Protein AF-A0A6B1EMM8-F1 (afdb_monomer_lite)

Foldseek 3Di:
DPPVDDDDDDDDPVRVVLVQLLFVVLLVLLQVLLVVQVCCCVPPVDGDDLVNSLVVLVVCCVPDVSSVSHDSQQSSVSSVVSRVQVVQLVVCVVVVPPPSDHDDRDPTDDDGDGDPVPPVVVVVPPDDPPDDDDDFDLPQLLQAALQQREGALDDDDPVDQWDADPPPGDTDGSVVSSVSVVVVRRVCVVVVHDPDCCLRPDNDCVSCVVSVNNPPDRPRVPPPPVPDPDD

Structure (mmCIF, N/CA/C/O backbone):
data_AF-A0A6B1EMM8-F1
#
_entry.id   AF-A0A6B1EMM8-F1
#
loop_
_atom_site.group_PDB
_atom_site.id
_atom_site.type_symbol
_atom_site.label_atom_id
_atom_site.label_alt_id
_atom_site.label_comp_id
_atom_site.label_asym_id
_atom_site.label_entity_id
_atom_site.label_seq_id
_atom_site.pdbx_PDB_ins_code
_atom_site.Cartn_x
_atom_site.Cartn_y
_atom_site.Cartn_z
_atom_site.occupancy
_atom_site.B_iso_or_equiv
_atom_site.auth_seq_id
_atom_site.auth_comp_id
_atom_site.auth_asym_id
_atom_site.auth_atom_id
_atom_site.pdbx_PDB_model_num
ATOM 1 N N . MET A 1 1 ? -11.366 11.688 -3.649 1.00 41.09 1 MET A N 1
ATOM 2 C CA . MET A 1 1 ? -10.071 11.093 -4.043 1.00 41.09 1 MET A CA 1
ATOM 3 C C . MET A 1 1 ? -10.318 10.378 -5.356 1.00 41.09 1 MET A C 1
ATOM 5 O O . MET A 1 1 ? -10.967 9.342 -5.342 1.00 41.09 1 MET A O 1
ATOM 9 N N . ARG A 1 2 ? -9.951 10.995 -6.486 1.00 38.59 2 ARG A N 1
ATOM 10 C CA . ARG A 1 2 ? -10.067 10.338 -7.794 1.00 38.59 2 ARG A CA 1
ATOM 11 C C . ARG A 1 2 ? -9.140 9.122 -7.749 1.00 38.59 2 ARG A C 1
ATOM 13 O O . ARG A 1 2 ? -7.946 9.287 -7.523 1.00 38.59 2 ARG A O 1
ATOM 20 N N . LEU A 1 3 ? -9.703 7.919 -7.843 1.00 44.78 3 LEU A N 1
ATOM 21 C CA . LEU A 1 3 ? -8.929 6.713 -8.118 1.00 44.78 3 LEU A CA 1
ATOM 22 C C . LEU A 1 3 ? -8.359 6.927 -9.514 1.00 44.78 3 LEU A C 1
ATOM 24 O O . LEU A 1 3 ? -9.100 6.826 -10.483 1.00 44.78 3 LEU A O 1
ATOM 28 N N . THR A 1 4 ? -7.098 7.345 -9.619 1.00 56.84 4 THR A N 1
ATOM 29 C CA . THR A 1 4 ? -6.543 7.673 -10.933 1.00 56.84 4 THR A CA 1
ATOM 30 C C . THR A 1 4 ? -6.513 6.423 -11.814 1.00 56.84 4 THR A C 1
ATOM 32 O O . THR A 1 4 ? -6.749 6.560 -13.005 1.00 56.84 4 THR A O 1
ATOM 35 N N . PHE A 1 5 ? -6.345 5.218 -11.235 1.00 60.41 5 PHE A N 1
ATOM 36 C CA . PHE A 1 5 ? -6.280 3.938 -11.955 1.00 60.41 5 PHE A CA 1
ATOM 37 C C . PHE A 1 5 ? -6.794 2.750 -11.108 1.00 60.41 5 PHE A C 1
ATOM 39 O O . PHE A 1 5 ? -6.613 2.744 -9.889 1.00 60.41 5 PHE A O 1
ATOM 46 N N . GLN A 1 6 ? -7.414 1.748 -11.746 1.00 67.38 6 GLN A N 1
ATOM 47 C CA . GLN A 1 6 ? -7.787 0.452 -11.156 1.00 67.38 6 GLN A CA 1
ATOM 48 C C . GLN A 1 6 ? -7.105 -0.665 -11.954 1.00 67.38 6 GLN A C 1
ATOM 50 O O . GLN A 1 6 ? -7.208 -0.673 -13.178 1.00 67.38 6 GLN A O 1
ATOM 55 N N . TYR A 1 7 ? -6.439 -1.599 -11.273 1.00 68.50 7 TYR A N 1
ATOM 56 C CA . TYR A 1 7 ? -5.775 -2.742 -11.905 1.00 68.50 7 TYR A CA 1
ATOM 57 C C . TYR A 1 7 ? -6.287 -4.047 -11.288 1.00 68.50 7 TYR A C 1
ATOM 59 O O . TYR A 1 7 ? -6.316 -4.147 -10.056 1.00 68.50 7 TYR A O 1
ATOM 67 N N . PRO A 1 8 ? -6.697 -5.039 -12.100 1.00 76.12 8 PRO A N 1
ATOM 68 C CA . PRO A 1 8 ? -6.943 -6.380 -11.597 1.00 76.12 8 PRO A CA 1
ATOM 69 C C . PRO A 1 8 ? -5.613 -6.996 -11.157 1.00 76.12 8 PRO A C 1
ATOM 71 O O . PRO A 1 8 ? -4.607 -6.877 -11.852 1.00 76.12 8 PRO A O 1
ATOM 74 N N . VAL A 1 9 ? -5.615 -7.652 -10.002 1.00 75.94 9 VAL A N 1
ATOM 75 C CA . VAL A 1 9 ? -4.468 -8.420 -9.513 1.00 75.94 9 VAL A CA 1
ATOM 76 C C . VAL A 1 9 ? -4.771 -9.894 -9.745 1.00 75.94 9 VAL A C 1
ATOM 78 O O . VAL A 1 9 ? -5.891 -10.333 -9.485 1.00 75.94 9 VAL A O 1
ATOM 81 N N . TYR A 1 10 ? -3.778 -10.642 -10.217 1.00 83.44 10 TYR A N 1
ATOM 82 C CA . TYR A 1 10 ? -3.856 -12.085 -10.444 1.00 83.44 10 TYR A CA 1
ATOM 83 C C . TYR A 1 10 ? -2.928 -12.804 -9.461 1.00 83.44 10 TYR A C 1
ATOM 85 O O . TYR A 1 10 ? -1.815 -13.175 -9.835 1.00 83.44 10 TYR A O 1
ATOM 93 N N . PRO A 1 11 ? -3.318 -12.920 -8.178 1.00 87.50 11 PRO A N 1
ATOM 94 C CA . PRO A 1 11 ? -2.464 -13.546 -7.185 1.00 87.50 11 PRO A CA 1
ATOM 95 C C . PRO A 1 11 ? -2.341 -15.052 -7.445 1.00 87.50 11 PRO A C 1
ATOM 97 O O . PRO A 1 11 ? -3.293 -15.709 -7.866 1.00 87.50 11 PRO A O 1
ATOM 100 N N . THR A 1 12 ? -1.178 -15.621 -7.138 1.00 92.81 12 THR A N 1
ATOM 101 C CA . THR A 1 12 ? -1.053 -17.077 -6.981 1.00 92.81 12 THR A CA 1
ATOM 102 C C . THR A 1 12 ? -1.860 -17.539 -5.764 1.00 92.81 12 THR A C 1
ATOM 104 O O . THR A 1 12 ? -2.130 -16.744 -4.864 1.00 92.81 12 THR A O 1
ATOM 107 N N . LYS A 1 13 ? -2.193 -18.834 -5.669 1.00 93.44 13 LYS A N 1
ATOM 108 C CA . LYS A 1 13 ? -2.930 -19.381 -4.508 1.00 93.44 13 LYS A CA 1
ATOM 109 C C . LYS A 1 13 ? -2.273 -19.014 -3.167 1.00 93.44 13 LYS A C 1
ATOM 111 O O . LYS A 1 13 ? -2.948 -18.611 -2.230 1.00 93.44 13 LYS A O 1
ATOM 116 N N . THR A 1 14 ? -0.944 -19.076 -3.089 1.00 93.50 14 THR A N 1
ATOM 117 C CA . THR A 1 14 ? -0.185 -18.699 -1.884 1.00 93.50 14 THR A CA 1
ATOM 118 C C . THR A 1 14 ? -0.289 -17.205 -1.569 1.00 93.50 14 THR A C 1
ATOM 120 O O . THR A 1 14 ? -0.408 -16.820 -0.403 1.00 93.50 14 THR A O 1
ATOM 123 N N . GLN A 1 15 ? -0.261 -16.351 -2.597 1.00 92.69 15 GLN A N 1
ATOM 124 C CA . GLN A 1 15 ? -0.439 -14.908 -2.435 1.00 92.69 15 GLN A CA 1
ATOM 125 C C . GLN A 1 15 ? -1.863 -14.582 -1.982 1.00 92.69 15 GLN A C 1
ATOM 127 O O . GLN A 1 15 ? -2.038 -13.744 -1.105 1.00 92.69 15 GLN A O 1
ATOM 132 N N . GLU A 1 16 ? -2.866 -15.263 -2.533 1.00 93.88 16 GLU A N 1
ATOM 133 C CA . GLU A 1 16 ? -4.264 -15.107 -2.139 1.00 93.88 16 GLU A CA 1
ATOM 134 C C . GLU A 1 16 ? -4.469 -15.464 -0.664 1.00 93.88 16 GLU A C 1
ATOM 136 O O . GLU A 1 16 ? -4.958 -14.626 0.093 1.00 93.88 16 GLU A O 1
ATOM 141 N N . THR A 1 17 ? -4.006 -16.637 -0.221 1.00 94.94 17 THR A N 1
ATOM 142 C CA . THR A 1 17 ? -4.085 -17.043 1.191 1.00 94.94 17 THR A CA 1
ATOM 143 C C . THR A 1 17 ? -3.403 -16.031 2.111 1.00 94.94 17 THR A C 1
ATOM 145 O O . THR A 1 17 ? -3.968 -15.636 3.129 1.00 94.94 17 THR A O 1
ATOM 148 N N . THR A 1 18 ? -2.217 -15.547 1.728 1.00 94.50 18 THR A N 1
ATOM 149 C CA . THR A 1 18 ? -1.496 -14.508 2.482 1.00 94.50 18 THR A CA 1
ATOM 150 C C . THR A 1 18 ? -2.304 -13.210 2.578 1.00 94.50 18 THR A C 1
ATOM 152 O O . THR A 1 18 ? -2.430 -12.631 3.656 1.00 94.50 18 THR A O 1
ATOM 155 N N . LEU A 1 19 ? -2.880 -12.749 1.463 1.00 93.19 19 LEU A N 1
ATOM 156 C CA . LEU A 1 19 ? -3.680 -11.523 1.414 1.00 93.19 19 LEU A CA 1
ATOM 157 C C . LEU A 1 19 ? -4.953 -11.634 2.259 1.00 93.19 19 LEU A C 1
ATOM 159 O O . LEU A 1 19 ? -5.311 -10.673 2.940 1.00 93.19 19 LEU A O 1
ATOM 163 N N . LEU A 1 20 ? -5.621 -12.789 2.226 1.00 94.00 20 LEU A N 1
ATOM 164 C CA . LEU A 1 20 ? -6.800 -13.062 3.045 1.00 94.00 20 LEU A CA 1
ATOM 165 C C . LEU A 1 20 ? -6.450 -13.071 4.537 1.00 94.00 20 LEU A C 1
ATOM 167 O O . LEU A 1 20 ? -7.088 -12.347 5.297 1.00 94.00 20 LEU A O 1
ATOM 171 N N . GLY A 1 21 ? -5.364 -13.745 4.930 1.00 95.12 21 GLY A N 1
ATOM 172 C CA . GLY A 1 21 ? -4.878 -13.711 6.314 1.00 95.12 21 GLY A CA 1
ATOM 173 C C . GLY A 1 21 ? -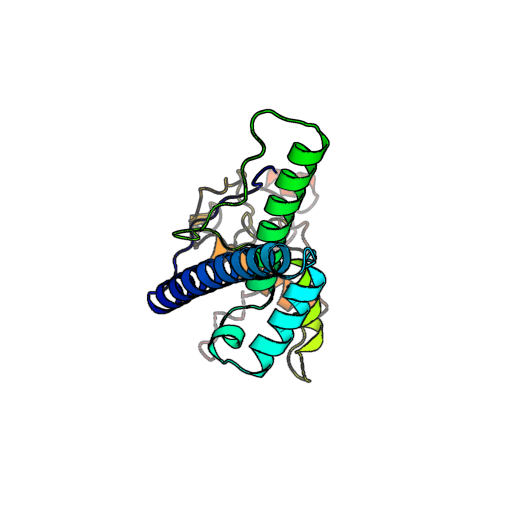4.526 -12.295 6.786 1.00 95.12 21 GLY A C 1
ATOM 174 O O . GLY A 1 21 ? -4.833 -11.906 7.912 1.00 95.12 21 GLY A O 1
ATOM 175 N N . TRP A 1 22 ? -3.965 -11.458 5.907 1.00 96.44 22 TRP A N 1
ATOM 176 C CA . TRP A 1 22 ? -3.760 -10.043 6.223 1.00 96.44 22 TRP A CA 1
ATOM 177 C C . TRP A 1 22 ? -5.076 -9.280 6.407 1.00 96.44 22 TRP A C 1
ATOM 179 O O . TRP A 1 22 ? -5.138 -8.389 7.251 1.00 96.44 22 TRP A O 1
ATOM 189 N N . PHE A 1 23 ? -6.135 -9.576 5.648 1.00 96.12 23 PHE A N 1
ATOM 190 C CA . PHE A 1 23 ? -7.431 -8.926 5.862 1.00 96.12 23 PHE A CA 1
ATOM 191 C C . PHE A 1 23 ? -8.039 -9.265 7.219 1.00 96.12 23 PHE A C 1
ATOM 193 O O . PHE A 1 23 ? -8.587 -8.359 7.857 1.00 96.12 23 PHE A O 1
ATOM 200 N N . ASP A 1 24 ? -7.902 -10.511 7.662 1.00 96.50 24 ASP A N 1
ATOM 201 C CA . ASP A 1 24 ? -8.388 -10.961 8.964 1.00 96.50 24 ASP A CA 1
ATOM 202 C C . ASP A 1 24 ? -7.624 -10.263 10.096 1.00 96.50 24 ASP A C 1
ATOM 204 O O . ASP A 1 24 ? -8.244 -9.563 10.902 1.00 96.50 24 ASP A O 1
ATOM 208 N N . HIS A 1 25 ? -6.284 -10.266 10.045 1.00 96.81 25 HIS A N 1
ATOM 209 C CA . HIS A 1 25 ? -5.429 -9.540 11.000 1.00 96.81 25 HIS A CA 1
ATOM 210 C C . HIS A 1 25 ? -5.804 -8.059 11.116 1.00 96.81 25 HIS A C 1
ATOM 212 O O . HIS A 1 25 ? -5.880 -7.480 12.199 1.00 96.81 25 HIS A O 1
ATOM 218 N N . LEU A 1 26 ? -6.032 -7.389 9.983 1.00 96.81 26 LEU A N 1
ATOM 219 C CA . LEU A 1 26 ? -6.382 -5.967 9.985 1.00 96.81 26 LEU A CA 1
ATOM 220 C C . LEU A 1 26 ? -7.804 -5.723 10.507 1.00 96.81 26 LEU A C 1
ATOM 222 O O . LEU A 1 26 ? -8.063 -4.664 11.085 1.00 96.81 26 LEU A O 1
ATOM 226 N N . CYS A 1 27 ? -8.723 -6.670 10.310 1.00 96.50 27 CYS A N 1
ATOM 227 C CA . CYS A 1 27 ? -10.063 -6.616 10.883 1.00 96.50 27 CYS A CA 1
ATOM 228 C C . CYS A 1 27 ? -9.997 -6.697 12.413 1.00 96.50 27 CYS A C 1
ATOM 230 O O . CYS A 1 27 ? -10.576 -5.852 13.102 1.00 96.50 27 CYS A O 1
ATOM 232 N N . GLU A 1 28 ? -9.227 -7.651 12.933 1.00 96.38 28 GLU A N 1
ATOM 233 C CA . GLU A 1 28 ? -8.985 -7.840 14.363 1.00 96.38 28 GLU A CA 1
ATOM 234 C C . GLU A 1 28 ? -8.295 -6.628 14.981 1.00 96.38 28 GLU A C 1
ATOM 236 O O . GLU A 1 28 ? -8.826 -6.044 15.923 1.00 96.38 28 GLU A O 1
ATOM 241 N N . LEU A 1 29 ? -7.197 -6.151 14.384 1.00 96.62 29 LEU A N 1
ATOM 242 C CA . LEU A 1 29 ? -6.484 -4.956 14.841 1.00 96.62 29 LEU A CA 1
ATOM 243 C C . LEU A 1 29 ? -7.405 -3.731 14.909 1.00 96.62 29 LEU A C 1
ATOM 245 O O . LEU A 1 29 ? -7.369 -2.969 15.874 1.00 96.62 29 LEU A O 1
ATOM 249 N N . GLN A 1 30 ? -8.246 -3.524 13.890 1.00 95.12 30 GLN A N 1
ATOM 250 C CA . GLN A 1 30 ? -9.205 -2.422 13.880 1.00 95.12 30 GLN A CA 1
ATOM 251 C C . GLN A 1 30 ? -10.239 -2.548 15.009 1.00 95.12 30 GLN A C 1
ATOM 253 O O . GLN A 1 30 ? -10.598 -1.540 15.625 1.00 95.12 30 GLN A O 1
ATOM 258 N N . ASN A 1 31 ? -10.741 -3.756 15.255 1.00 96.50 31 ASN A N 1
ATOM 259 C CA . ASN A 1 31 ? -11.735 -4.015 16.290 1.00 96.50 31 ASN A CA 1
ATOM 260 C C . ASN A 1 31 ? -11.139 -3.926 17.700 1.00 96.50 31 ASN A C 1
ATOM 262 O O . ASN A 1 31 ? -11.780 -3.318 18.556 1.00 96.50 31 ASN A O 1
ATOM 266 N N . SER A 1 32 ? -9.918 -4.427 17.912 1.00 96.00 32 SER A N 1
ATOM 267 C CA . SER A 1 32 ? -9.153 -4.267 19.155 1.00 96.00 32 SER A CA 1
ATOM 268 C C . SER A 1 32 ? -8.918 -2.790 19.440 1.00 96.00 32 SER A C 1
ATOM 270 O O . SER A 1 32 ? -9.376 -2.281 20.451 1.00 96.00 32 SER A O 1
ATOM 272 N N . ALA A 1 33 ? -8.376 -2.037 18.477 1.00 96.38 33 ALA A N 1
ATOM 273 C CA . ALA A 1 33 ? -8.141 -0.603 18.640 1.00 96.38 33 ALA A CA 1
ATOM 274 C C . ALA A 1 33 ? -9.428 0.197 18.927 1.00 96.38 33 ALA A C 1
ATOM 276 O O . ALA A 1 33 ? -9.393 1.243 19.579 1.00 96.38 33 ALA A O 1
ATOM 277 N N . ARG A 1 34 ? -10.581 -0.249 18.414 1.00 95.75 34 ARG A N 1
ATOM 278 C CA . ARG A 1 34 ? -11.885 0.323 18.774 1.00 95.75 34 ARG A CA 1
ATOM 279 C C . ARG A 1 34 ? -12.268 -0.046 20.210 1.00 95.75 34 ARG A C 1
ATOM 281 O O . ARG A 1 34 ? -12.794 0.812 20.909 1.00 95.75 34 ARG A O 1
ATOM 288 N N . HIS A 1 35 ? -12.079 -1.303 20.602 1.00 95.56 35 HIS A N 1
ATOM 289 C CA . HIS A 1 35 ? -12.395 -1.802 21.936 1.00 95.56 35 HIS A CA 1
ATOM 290 C C . HIS A 1 35 ? -11.541 -1.120 23.008 1.00 95.56 35 HIS A C 1
ATOM 292 O O . HIS A 1 35 ? -12.113 -0.584 23.946 1.00 95.56 35 HIS A O 1
ATOM 298 N N . ASP A 1 36 ? -10.231 -0.990 22.804 1.00 94.69 36 ASP A N 1
ATOM 299 C CA . ASP A 1 36 ? -9.324 -0.314 23.743 1.00 94.69 36 ASP A CA 1
ATOM 300 C C . ASP A 1 36 ? -9.771 1.129 24.020 1.00 94.69 36 ASP A C 1
ATOM 302 O O . ASP A 1 36 ? -9.805 1.582 25.159 1.00 94.69 36 ASP A O 1
ATOM 306 N N . ARG A 1 37 ? -10.191 1.850 22.970 1.00 95.12 37 ARG A N 1
ATOM 307 C CA . ARG A 1 37 ? -10.738 3.213 23.089 1.00 95.12 37 ARG A CA 1
ATOM 308 C C . ARG A 1 37 ? -12.069 3.261 23.837 1.00 95.12 37 ARG A C 1
ATOM 310 O O . ARG A 1 37 ? -12.374 4.288 24.431 1.00 95.12 37 ARG A O 1
ATOM 317 N N . LEU A 1 38 ? -12.889 2.215 23.724 1.00 93.31 38 LEU A N 1
ATOM 318 C CA . LEU A 1 38 ? -14.156 2.114 24.444 1.00 93.31 38 LEU A CA 1
ATOM 319 C C . LEU A 1 38 ? -13.889 1.874 25.929 1.00 93.31 38 LEU A C 1
ATOM 321 O O . LEU A 1 38 ? -14.359 2.656 26.744 1.00 93.31 38 LEU A O 1
ATOM 325 N N . VAL A 1 39 ? -13.077 0.862 26.244 1.00 94.38 39 VAL A N 1
ATOM 326 C CA . VAL A 1 39 ? -12.727 0.489 27.618 1.00 94.38 39 VAL A CA 1
ATOM 327 C C . VAL A 1 39 ? -12.076 1.661 28.339 1.00 94.38 39 VAL A C 1
ATOM 329 O O . VAL A 1 39 ? -12.586 2.069 29.370 1.00 94.38 39 VAL A O 1
ATOM 332 N N . ALA A 1 40 ? -11.045 2.284 27.760 1.00 93.62 40 ALA A N 1
ATOM 333 C CA . ALA A 1 40 ? -10.362 3.423 28.381 1.00 93.62 40 ALA A CA 1
ATOM 334 C C . ALA A 1 40 ? -11.302 4.604 28.692 1.00 93.62 40 ALA A C 1
ATOM 336 O O . ALA A 1 40 ? -11.125 5.311 29.684 1.00 93.62 40 ALA A O 1
ATOM 337 N N . TYR A 1 41 ? -12.324 4.816 27.859 1.00 91.88 41 TYR A N 1
ATOM 338 C CA . TYR A 1 41 ? -13.322 5.849 28.112 1.00 91.88 41 TYR A CA 1
ATOM 339 C C . TYR A 1 41 ? -14.322 5.436 29.199 1.00 91.88 41 TYR A C 1
ATOM 341 O O . TYR A 1 41 ? -14.676 6.259 30.036 1.00 91.88 41 TYR A O 1
ATOM 349 N N . GLU A 1 42 ? -14.779 4.183 29.196 1.00 93.31 42 GLU A N 1
ATOM 350 C CA . GLU A 1 42 ? -15.742 3.665 30.175 1.00 93.31 42 GLU A CA 1
ATOM 351 C C . GLU A 1 42 ? -15.142 3.526 31.581 1.00 93.31 42 GLU A C 1
ATOM 353 O O . GLU A 1 42 ? -15.840 3.782 32.559 1.00 93.31 42 GLU A O 1
ATOM 358 N N . THR A 1 43 ? -13.866 3.145 31.696 1.00 94.38 43 THR A N 1
ATOM 359 C CA . THR A 1 43 ? -13.209 2.890 32.987 1.00 94.38 43 THR A CA 1
ATOM 360 C C . THR A 1 43 ? -12.555 4.133 33.577 1.00 94.38 43 THR A C 1
ATOM 362 O O . THR A 1 43 ? -12.701 4.401 34.765 1.00 94.38 43 THR A O 1
ATOM 365 N N . GLU A 1 44 ? -11.824 4.890 32.758 1.00 92.94 44 GLU A N 1
ATOM 366 C CA . GLU A 1 44 ? -10.942 5.973 33.215 1.00 92.94 44 GLU A CA 1
ATOM 367 C C . GLU A 1 44 ? -11.375 7.349 32.687 1.00 92.94 44 GLU A C 1
ATOM 369 O O . GLU A 1 44 ? -10.835 8.375 33.099 1.00 92.94 44 GLU A O 1
ATOM 374 N N . GLY A 1 45 ? -12.333 7.403 31.755 1.00 90.75 45 GLY A N 1
ATOM 375 C CA . GLY A 1 45 ? -12.736 8.649 31.097 1.00 90.75 45 GLY A CA 1
ATOM 376 C C . GLY A 1 45 ? -11.654 9.248 30.193 1.00 90.75 45 GLY A C 1
ATOM 377 O O . GLY A 1 45 ? -11.780 10.398 29.764 1.00 90.75 45 GLY A O 1
ATOM 378 N N . VAL A 1 46 ? -10.592 8.494 29.886 1.00 91.44 46 VAL A N 1
ATOM 379 C CA . VAL A 1 46 ? -9.447 8.979 29.106 1.00 91.44 46 VAL A CA 1
ATOM 380 C C . VAL A 1 46 ? -9.596 8.678 27.621 1.00 91.44 46 VAL A C 1
ATOM 382 O O . VAL A 1 46 ? -10.327 7.787 27.183 1.00 91.44 46 VAL A O 1
ATOM 385 N N . PHE A 1 47 ? -8.879 9.452 26.809 1.00 88.62 47 PHE A N 1
ATOM 386 C CA . PHE A 1 47 ? -8.850 9.273 25.366 1.00 88.62 47 PHE A CA 1
ATOM 387 C C . PHE A 1 47 ? -7.538 8.629 24.922 1.00 88.62 47 PHE A C 1
ATOM 389 O O . PHE A 1 47 ? -6.471 9.205 25.106 1.00 88.62 47 PHE A O 1
ATOM 396 N N . VAL A 1 48 ? -7.636 7.490 24.235 1.00 93.25 48 VAL A N 1
ATOM 397 C CA . VAL A 1 48 ? -6.479 6.834 23.612 1.00 93.25 48 VAL A CA 1
ATOM 398 C C . VAL A 1 48 ? -6.201 7.459 22.246 1.00 93.25 48 VAL A C 1
ATOM 400 O O . VAL A 1 48 ? -7.044 7.427 21.337 1.00 93.25 48 VAL A O 1
ATOM 403 N N . SER A 1 49 ? -5.005 8.022 22.082 1.00 94.44 49 SER A N 1
ATOM 404 C CA . SER A 1 49 ? -4.590 8.659 20.837 1.00 94.44 49 SER A CA 1
ATOM 405 C C . SER A 1 49 ? -4.173 7.643 19.768 1.00 94.44 49 SER A C 1
ATOM 407 O O . SER A 1 49 ? -3.936 6.462 20.027 1.00 94.44 49 SER A O 1
ATOM 409 N N . LEU A 1 50 ? -4.060 8.106 18.517 1.00 96.12 50 LEU A N 1
ATOM 410 C CA . LEU A 1 50 ? -3.444 7.305 17.455 1.00 96.12 50 LEU A CA 1
ATOM 411 C C . LEU A 1 50 ? -1.997 6.929 17.808 1.00 96.12 50 LEU A C 1
ATOM 413 O O . LEU A 1 50 ? -1.585 5.812 17.513 1.00 96.12 50 LEU A O 1
ATOM 417 N N . SER A 1 51 ? -1.248 7.850 18.422 1.00 96.56 51 SER A N 1
ATOM 418 C CA . SER A 1 51 ? 0.156 7.628 18.772 1.00 96.56 51 SER A CA 1
ATOM 419 C C . SER A 1 51 ? 0.293 6.487 19.776 1.00 96.56 51 SER A C 1
ATOM 421 O O . SER A 1 51 ? 1.105 5.594 19.563 1.00 96.56 51 SER A O 1
ATOM 423 N N . ASP A 1 52 ? -0.564 6.454 20.797 1.00 95.38 52 ASP A N 1
ATOM 424 C CA . ASP A 1 52 ? -0.547 5.405 21.826 1.00 95.38 52 ASP A CA 1
ATOM 425 C C . ASP A 1 52 ? -0.778 4.024 21.202 1.00 95.38 52 ASP A C 1
ATOM 427 O O . ASP A 1 52 ? -0.029 3.081 21.448 1.00 95.38 52 ASP A O 1
ATOM 431 N N . GLN A 1 53 ? -1.746 3.917 20.287 1.00 96.00 53 GLN A N 1
ATOM 432 C CA . GLN A 1 53 ? -2.024 2.662 19.578 1.00 96.00 53 GLN A CA 1
ATOM 433 C C . GLN A 1 53 ? -0.900 2.255 18.620 1.00 96.00 53 GLN A C 1
ATOM 435 O O . GLN A 1 53 ? -0.681 1.066 18.396 1.00 96.00 53 GLN A O 1
ATOM 440 N N . GLN A 1 54 ? -0.172 3.214 18.044 1.00 96.94 54 GLN A N 1
ATOM 441 C CA . GLN A 1 54 ? 1.010 2.922 17.229 1.00 96.94 54 GLN A CA 1
ATOM 442 C C . GLN A 1 54 ? 2.200 2.459 18.083 1.00 96.94 54 GLN A C 1
ATOM 444 O O . GLN A 1 54 ? 2.972 1.605 17.637 1.00 96.94 54 GLN A O 1
ATOM 449 N N . THR A 1 55 ? 2.329 2.967 19.309 1.00 96.69 55 THR A N 1
ATOM 450 C CA . THR A 1 55 ? 3.299 2.473 20.294 1.00 96.69 55 THR A CA 1
ATOM 451 C C . THR A 1 55 ? 2.967 1.039 20.703 1.00 96.69 55 THR A C 1
ATOM 453 O O . THR A 1 55 ? 3.831 0.171 20.591 1.00 96.69 55 THR A O 1
ATOM 456 N N . LEU A 1 56 ? 1.706 0.753 21.049 1.00 95.69 56 LEU A N 1
ATOM 457 C CA . LEU A 1 56 ? 1.242 -0.610 21.348 1.00 95.69 56 LEU A CA 1
ATOM 458 C C . LEU A 1 56 ? 1.466 -1.562 20.169 1.00 95.69 56 LEU A C 1
ATOM 460 O O . LEU A 1 56 ? 1.926 -2.683 20.354 1.00 95.69 56 LEU A O 1
ATOM 464 N N . LEU A 1 57 ? 1.212 -1.106 18.939 1.00 96.62 57 LEU A N 1
ATOM 465 C CA . LEU A 1 57 ? 1.508 -1.885 17.739 1.00 96.62 57 LEU A CA 1
ATOM 466 C C . LEU A 1 57 ? 3.004 -2.207 17.618 1.00 96.62 57 LEU A C 1
ATOM 468 O O . LEU A 1 57 ? 3.362 -3.296 17.180 1.00 96.62 57 LEU A O 1
ATOM 472 N N . THR A 1 58 ? 3.880 -1.267 17.970 1.00 96.25 58 THR A N 1
ATOM 473 C CA . THR A 1 58 ? 5.332 -1.483 17.926 1.00 96.25 58 THR A CA 1
ATOM 474 C C . THR A 1 58 ? 5.742 -2.560 18.928 1.00 96.25 58 THR A C 1
ATOM 476 O O . THR A 1 58 ? 6.404 -3.514 18.534 1.00 96.25 58 THR A O 1
ATOM 479 N N . GLN A 1 59 ? 5.238 -2.484 20.161 1.00 96.19 59 GLN A N 1
ATOM 480 C CA . GLN A 1 59 ? 5.457 -3.499 21.198 1.00 96.19 59 GLN A CA 1
ATOM 481 C C . GLN A 1 59 ? 4.885 -4.870 20.795 1.00 96.19 59 GLN A C 1
ATOM 483 O O . GLN A 1 59 ? 5.546 -5.897 20.929 1.00 96.19 59 GLN A O 1
ATOM 488 N N . ALA A 1 60 ? 3.677 -4.906 20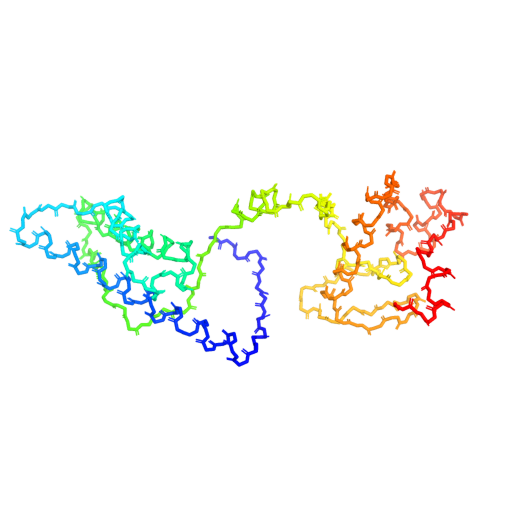.225 1.00 95.69 60 ALA A N 1
ATOM 489 C CA . ALA A 1 60 ? 3.060 -6.143 19.747 1.00 95.69 60 ALA A CA 1
ATOM 490 C C . ALA A 1 60 ? 3.903 -6.817 18.653 1.00 95.69 60 ALA A C 1
ATOM 492 O O . ALA A 1 60 ? 4.058 -8.034 18.649 1.00 95.69 60 ALA A O 1
ATOM 493 N N . ARG A 1 61 ? 4.507 -6.032 17.756 1.00 96.75 61 ARG A N 1
ATOM 494 C CA . ARG A 1 61 ? 5.397 -6.543 16.702 1.00 96.75 61 ARG A CA 1
ATOM 495 C C . ARG A 1 61 ? 6.736 -7.063 17.220 1.00 96.75 61 ARG A C 1
ATOM 497 O 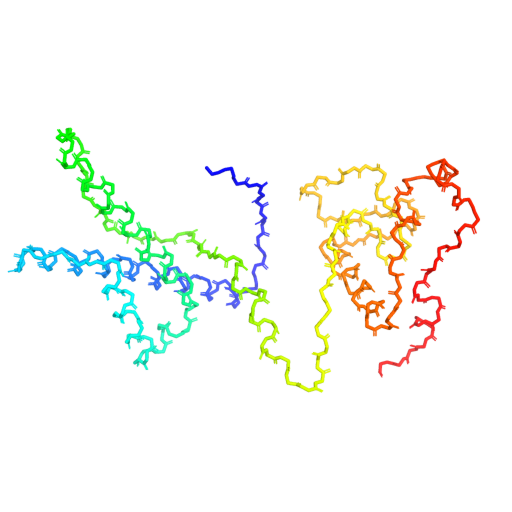O . ARG A 1 61 ? 7.387 -7.817 16.505 1.00 96.75 61 ARG A O 1
ATOM 504 N N . GLU A 1 62 ? 7.179 -6.650 18.402 1.00 95.69 62 GLU A N 1
ATOM 505 C CA . GLU A 1 62 ? 8.368 -7.232 19.035 1.00 95.69 62 GLU A CA 1
ATOM 506 C C . GLU A 1 62 ? 8.061 -8.620 19.601 1.00 95.69 62 GLU A C 1
ATOM 508 O O . GLU A 1 62 ? 8.903 -9.513 19.526 1.00 95.69 62 GLU A O 1
ATOM 513 N N . LYS A 1 63 ? 6.840 -8.804 20.115 1.00 95.94 63 LYS A N 1
ATOM 514 C CA . LYS A 1 63 ? 6.431 -10.003 20.848 1.00 95.94 63 LYS A CA 1
ATOM 515 C C . LYS A 1 63 ? 5.793 -11.092 19.983 1.00 95.94 63 LYS A C 1
ATOM 517 O O . LYS A 1 63 ? 5.994 -12.267 20.274 1.00 95.94 63 LYS A O 1
ATOM 522 N N . TYR A 1 64 ? 5.018 -10.725 18.964 1.00 95.69 64 TYR A N 1
ATOM 523 C CA . TYR A 1 64 ? 4.160 -11.666 18.243 1.00 95.69 64 TYR A CA 1
ATOM 524 C C . TYR A 1 64 ? 4.500 -11.760 16.746 1.00 95.69 64 TYR A C 1
ATOM 526 O O . TYR A 1 64 ? 4.665 -10.753 16.049 1.00 95.69 64 TYR A O 1
ATOM 534 N N . ASP A 1 65 ? 4.613 -12.993 16.246 1.00 94.31 65 ASP A N 1
ATOM 535 C CA . ASP A 1 65 ? 5.027 -13.290 14.869 1.00 94.31 65 ASP A CA 1
ATOM 536 C C . ASP A 1 65 ? 3.975 -12.956 13.814 1.00 94.31 65 ASP A C 1
ATOM 538 O O . ASP A 1 65 ? 4.310 -12.455 12.740 1.00 94.31 65 ASP A O 1
ATOM 542 N N . ASP A 1 66 ? 2.704 -13.162 14.131 1.00 93.38 66 ASP A N 1
ATOM 543 C CA . ASP A 1 66 ? 1.553 -12.765 13.318 1.00 93.38 66 ASP A CA 1
ATOM 544 C C . ASP A 1 66 ? 1.565 -11.254 13.022 1.00 93.38 66 ASP A C 1
ATOM 546 O O . ASP A 1 66 ? 1.430 -10.823 11.872 1.00 93.38 66 ASP A O 1
ATOM 550 N N . PHE A 1 67 ? 1.871 -10.430 14.026 1.00 95.44 67 PHE A N 1
ATOM 551 C CA . PHE A 1 67 ? 2.041 -8.993 13.853 1.00 95.44 67 PHE A CA 1
ATOM 552 C C . PHE A 1 67 ? 3.219 -8.656 12.938 1.00 95.44 67 PHE A C 1
ATOM 554 O O . PHE A 1 67 ? 3.128 -7.683 12.182 1.00 95.44 67 PHE A O 1
ATOM 561 N N . ARG A 1 68 ? 4.312 -9.431 12.976 1.00 94.44 68 ARG A N 1
ATOM 562 C CA . ARG A 1 68 ? 5.475 -9.247 12.090 1.00 94.44 68 ARG A CA 1
ATOM 563 C C . ARG A 1 68 ? 5.191 -9.675 10.654 1.00 94.44 68 ARG A C 1
ATOM 565 O O . ARG A 1 68 ? 5.670 -8.996 9.742 1.00 94.44 68 ARG A O 1
ATOM 572 N N . ALA A 1 69 ? 4.401 -10.731 10.467 1.00 93.19 69 ALA A N 1
ATOM 573 C CA . ALA A 1 69 ? 4.035 -11.286 9.167 1.00 93.19 69 ALA A CA 1
ATOM 574 C C . ALA A 1 69 ? 3.228 -10.304 8.303 1.00 93.19 69 ALA A C 1
ATOM 576 O O . ALA A 1 69 ? 3.311 -10.338 7.073 1.00 93.19 69 ALA A O 1
ATOM 577 N N . VAL A 1 70 ? 2.477 -9.389 8.927 1.00 94.38 70 VAL A N 1
ATOM 578 C CA . VAL A 1 70 ? 1.774 -8.316 8.215 1.00 94.38 70 VAL A CA 1
ATOM 579 C C . VAL A 1 70 ? 2.677 -7.086 8.051 1.00 94.38 70 VAL A C 1
ATOM 581 O O . VAL A 1 70 ? 3.240 -6.583 9.035 1.00 94.38 70 VAL A O 1
ATOM 584 N N . PRO A 1 71 ? 2.785 -6.511 6.836 1.00 92.94 71 PRO A N 1
ATOM 585 C CA . PRO A 1 71 ? 3.505 -5.262 6.626 1.00 92.94 71 PRO A CA 1
ATOM 586 C C . PRO A 1 71 ? 3.003 -4.130 7.533 1.00 92.94 71 PRO A C 1
ATOM 588 O O . PRO A 1 71 ? 1.819 -3.776 7.534 1.00 92.94 71 PRO A O 1
ATOM 591 N N . GLN A 1 72 ? 3.931 -3.499 8.260 1.00 92.69 72 GLN A N 1
ATOM 592 C CA . GLN A 1 72 ? 3.622 -2.461 9.255 1.00 92.69 72 GLN A CA 1
ATOM 593 C C . GLN A 1 72 ? 2.847 -1.270 8.662 1.00 92.69 72 GLN A C 1
ATOM 595 O O . GLN A 1 72 ? 2.073 -0.605 9.352 1.00 92.69 72 GLN A O 1
ATOM 600 N N . ASP A 1 73 ? 3.031 -0.982 7.372 1.00 90.62 73 ASP A N 1
ATOM 601 C CA . ASP A 1 73 ? 2.290 0.077 6.687 1.00 90.62 73 ASP A CA 1
ATOM 602 C C . ASP A 1 73 ? 0.787 -0.197 6.649 1.00 90.62 73 ASP A C 1
ATOM 604 O O . ASP A 1 73 ? 0.007 0.731 6.871 1.00 90.62 73 ASP A O 1
ATOM 608 N N . PHE A 1 74 ? 0.367 -1.443 6.426 1.00 94.62 74 PHE A N 1
ATOM 609 C CA . PHE A 1 74 ? -1.052 -1.797 6.389 1.00 94.62 74 PHE A CA 1
ATOM 610 C C . PHE A 1 74 ? -1.695 -1.670 7.773 1.00 94.62 74 PHE A C 1
ATOM 612 O O . PHE A 1 74 ? -2.798 -1.126 7.897 1.00 94.62 74 PHE A O 1
ATOM 619 N N . GLN A 1 75 ? -0.978 -2.089 8.818 1.00 95.88 75 GLN A N 1
ATOM 620 C CA . GLN A 1 75 ? -1.408 -1.949 10.212 1.00 95.88 75 GLN A CA 1
ATOM 621 C C . GLN A 1 75 ? -1.556 -0.465 10.590 1.00 95.88 75 GLN A C 1
ATOM 623 O O . GLN A 1 75 ? -2.610 -0.036 11.059 1.00 95.88 75 GLN A O 1
ATOM 628 N N . ASN A 1 76 ? -0.560 0.365 10.264 1.00 95.06 76 ASN A N 1
ATOM 629 C CA . ASN A 1 76 ? -0.604 1.809 10.507 1.00 95.06 76 ASN A CA 1
ATOM 630 C C . ASN A 1 76 ? -1.750 2.515 9.767 1.00 95.06 76 ASN A C 1
ATOM 632 O O . ASN A 1 76 ? -2.420 3.377 10.337 1.00 95.06 76 ASN A O 1
ATOM 636 N N . HIS A 1 77 ? -1.999 2.179 8.497 1.00 94.44 77 HIS A N 1
ATOM 637 C CA . HIS A 1 77 ? -3.131 2.757 7.765 1.00 94.44 77 HIS A CA 1
ATOM 638 C C . HIS A 1 77 ? -4.471 2.310 8.355 1.00 94.44 77 HIS A C 1
ATOM 640 O O . HIS A 1 77 ? -5.424 3.087 8.353 1.00 94.44 77 HIS A O 1
ATOM 646 N N . THR A 1 78 ? -4.543 1.099 8.902 1.00 95.31 78 THR A N 1
ATOM 647 C CA . THR A 1 78 ? -5.735 0.597 9.591 1.00 95.31 78 THR A CA 1
ATOM 648 C C . THR A 1 78 ? -6.012 1.382 10.871 1.00 95.31 78 THR A C 1
ATOM 650 O O . THR A 1 78 ? -7.119 1.900 11.022 1.00 95.31 78 THR A O 1
ATOM 653 N N . LEU A 1 79 ? -4.999 1.619 11.711 1.00 96.06 79 LEU A N 1
ATOM 654 C CA . LEU A 1 79 ? -5.132 2.487 12.889 1.00 96.06 79 LEU A CA 1
ATOM 655 C C . LEU A 1 79 ? -5.544 3.919 12.510 1.00 96.06 79 LEU A C 1
ATOM 657 O O . LEU A 1 79 ? -6.448 4.488 13.119 1.00 96.06 79 LEU A O 1
ATOM 661 N N . ARG A 1 80 ? -4.975 4.487 11.437 1.00 95.25 80 ARG A N 1
ATOM 662 C CA . ARG A 1 80 ? -5.375 5.811 10.917 1.00 95.25 80 ARG A CA 1
ATOM 663 C C . ARG A 1 80 ? -6.831 5.854 10.445 1.00 95.25 80 ARG A C 1
ATOM 665 O O . ARG A 1 80 ? -7.494 6.876 10.612 1.00 95.25 80 ARG A O 1
ATOM 672 N N . ARG A 1 81 ? -7.352 4.776 9.844 1.00 93.25 81 ARG A N 1
ATOM 673 C CA . ARG A 1 81 ? -8.774 4.687 9.460 1.00 93.25 81 ARG A CA 1
ATOM 674 C C . ARG A 1 81 ? -9.673 4.678 10.692 1.00 93.25 81 ARG A C 1
ATOM 676 O O . ARG A 1 81 ? -10.685 5.379 10.689 1.00 93.25 81 ARG A O 1
ATOM 683 N N . THR A 1 82 ? -9.301 3.917 11.721 1.00 93.62 82 THR A N 1
ATOM 684 C CA . THR A 1 82 ? -9.998 3.915 13.013 1.00 93.62 82 THR A CA 1
ATOM 685 C C . THR A 1 82 ? -9.995 5.315 13.609 1.00 93.62 82 THR A C 1
ATOM 687 O O . THR A 1 82 ? -11.059 5.856 13.904 1.00 93.62 82 THR A O 1
ATOM 690 N N . ASP A 1 83 ? -8.833 5.962 13.669 1.00 95.69 83 ASP A N 1
ATOM 691 C CA . ASP A 1 83 ? -8.715 7.302 14.230 1.00 95.69 83 ASP A CA 1
ATOM 692 C C . ASP A 1 83 ? -9.555 8.341 13.484 1.00 95.69 83 ASP A C 1
ATOM 694 O O . ASP A 1 83 ? -10.305 9.097 14.101 1.00 95.69 83 ASP A O 1
ATOM 698 N N . LYS A 1 84 ? -9.543 8.305 12.147 1.00 94.62 84 LYS A N 1
ATOM 699 C CA . LYS A 1 84 ? -10.393 9.166 11.317 1.00 94.62 84 LYS A CA 1
ATOM 700 C C . LYS A 1 84 ? -11.884 8.957 11.600 1.00 94.62 84 LYS A C 1
ATOM 702 O O . LYS A 1 84 ? -12.640 9.929 11.605 1.00 94.62 84 LYS A O 1
ATOM 707 N N . ALA A 1 85 ? -12.319 7.719 11.845 1.00 93.62 85 ALA A N 1
ATOM 708 C CA . ALA A 1 85 ? -13.707 7.432 12.207 1.00 93.62 85 ALA A CA 1
ATOM 709 C C . ALA A 1 85 ? -14.078 8.058 13.563 1.00 93.62 85 ALA A C 1
ATOM 711 O O . ALA A 1 85 ? -15.130 8.689 13.673 1.00 93.62 85 ALA A O 1
ATOM 712 N N . PHE A 1 86 ? -13.195 7.958 14.561 1.00 94.12 86 PHE A N 1
ATOM 713 C CA . PHE A 1 86 ? -13.374 8.602 15.866 1.00 94.12 86 PHE A CA 1
ATOM 714 C C . PHE A 1 86 ? -13.277 10.131 15.795 1.00 94.12 86 PHE A C 1
ATOM 716 O O . PHE A 1 86 ? -14.023 10.823 16.480 1.00 94.12 86 PHE A O 1
ATOM 723 N N . ALA A 1 87 ? -12.395 10.691 14.969 1.00 93.25 87 ALA A N 1
ATOM 724 C CA . ALA A 1 87 ? -12.317 12.132 14.733 1.00 93.25 87 ALA A CA 1
ATOM 725 C C . ALA A 1 87 ? -13.620 12.666 14.116 1.00 93.25 87 ALA A C 1
ATOM 727 O O . ALA A 1 87 ? -14.150 13.678 14.569 1.00 93.25 87 ALA A O 1
ATOM 728 N N . ALA A 1 88 ? -14.182 11.951 13.136 1.00 93.75 88 ALA A N 1
ATOM 729 C CA . ALA A 1 88 ? -15.470 12.303 12.546 1.00 93.75 88 ALA A CA 1
ATOM 730 C C . ALA A 1 88 ? -16.620 12.190 13.561 1.00 93.75 88 ALA A C 1
ATOM 732 O O . ALA A 1 88 ? -17.450 13.091 13.627 1.00 93.75 88 ALA A O 1
ATOM 733 N N . PHE A 1 89 ? -16.650 11.128 14.374 1.00 94.00 89 PHE A N 1
ATOM 734 C CA . PHE A 1 89 ? -17.608 10.979 15.476 1.00 94.00 89 PHE A CA 1
ATOM 735 C C . PHE A 1 89 ? -17.535 12.160 16.453 1.00 94.00 89 PHE A C 1
ATOM 737 O O . PHE A 1 89 ? -18.539 12.827 16.682 1.00 94.00 89 PHE A O 1
ATOM 744 N N . ARG A 1 90 ? -16.333 12.489 16.941 1.00 91.31 90 ARG A N 1
ATOM 745 C CA . ARG A 1 90 ? -16.101 13.623 17.850 1.00 91.31 90 ARG A CA 1
ATOM 746 C C . ARG A 1 90 ? -16.549 14.950 17.248 1.00 91.31 90 ARG A C 1
ATOM 748 O O . ARG A 1 90 ? -17.194 15.739 17.932 1.00 91.31 90 ARG A O 1
ATOM 755 N N . LYS A 1 91 ? -16.258 15.179 15.964 1.00 93.44 91 LYS A N 1
ATOM 756 C CA . LYS A 1 91 ? -16.712 16.377 15.249 1.00 93.44 91 LYS A CA 1
ATOM 757 C C . LYS A 1 91 ? -18.241 16.494 15.270 1.00 93.44 91 LYS A C 1
ATOM 759 O O . LYS A 1 91 ? -18.750 17.556 15.604 1.00 93.44 91 LYS A O 1
ATOM 764 N N . ARG A 1 92 ? -18.965 15.405 14.989 1.00 93.94 92 ARG A N 1
ATOM 765 C CA . ARG A 1 92 ? -20.439 15.384 15.035 1.00 93.94 92 ARG A CA 1
ATOM 766 C C . ARG A 1 92 ? -20.986 15.581 16.449 1.00 93.94 92 ARG A C 1
ATOM 768 O O . ARG A 1 92 ? -21.975 16.280 16.628 1.00 93.94 92 ARG A O 1
ATOM 775 N N . CYS A 1 93 ? -20.324 15.023 17.466 1.00 91.31 93 CYS A N 1
ATOM 776 C CA . CYS A 1 93 ? -20.683 15.275 18.862 1.00 91.31 93 CYS A CA 1
ATOM 777 C C . CYS A 1 93 ? -20.566 16.758 19.222 1.00 91.31 93 CYS A C 1
ATOM 779 O O . CYS A 1 93 ? -21.501 17.301 19.802 1.00 91.31 93 CYS A O 1
ATOM 781 N N . LYS A 1 94 ? -19.456 17.401 18.836 1.00 92.19 94 LYS A N 1
ATOM 782 C CA . LYS A 1 94 ? -19.208 18.828 19.080 1.00 92.19 94 LYS A CA 1
ATOM 783 C C . LYS A 1 94 ? -20.209 19.728 18.351 1.00 92.19 94 LYS A C 1
ATOM 785 O O . LYS A 1 94 ? -20.619 20.739 18.901 1.00 92.19 94 LYS A O 1
ATOM 790 N N . ASN A 1 95 ? -20.605 19.349 17.140 1.00 93.00 95 ASN A N 1
ATOM 791 C CA . ASN A 1 95 ? -21.564 20.105 16.338 1.00 93.00 95 ASN A CA 1
ATOM 792 C C . ASN A 1 95 ? -23.026 19.925 16.785 1.00 93.00 95 ASN A C 1
ATOM 794 O O . ASN A 1 95 ? -23.892 20.649 16.310 1.00 93.00 95 ASN A O 1
ATOM 798 N N . GLY A 1 96 ? -23.313 18.970 17.677 1.00 91.75 96 GLY A N 1
ATOM 799 C CA . GLY A 1 96 ? -24.684 18.688 18.105 1.00 91.75 96 GLY A CA 1
ATOM 800 C C . GLY A 1 96 ? -25.532 17.961 17.056 1.00 91.75 96 GLY A C 1
ATOM 801 O O . GLY A 1 96 ? -26.751 17.954 17.177 1.00 91.75 96 GLY A O 1
ATOM 802 N N . ASP A 1 97 ? -24.914 17.325 16.055 1.00 91.25 97 ASP A N 1
ATOM 803 C CA . ASP A 1 97 ? -25.632 16.655 14.965 1.00 91.25 97 ASP A CA 1
ATOM 804 C C . ASP A 1 97 ? -26.589 15.572 15.502 1.00 91.25 97 ASP A C 1
ATOM 806 O O . ASP A 1 97 ? -26.235 14.806 16.405 1.00 91.25 97 ASP A O 1
ATOM 810 N N . ALA A 1 98 ? -27.772 15.435 14.892 1.00 85.12 98 ALA A N 1
ATOM 811 C CA . ALA A 1 98 ? -28.759 14.412 15.265 1.00 85.12 98 ALA A CA 1
ATOM 812 C C . ALA A 1 98 ? -28.224 12.974 15.098 1.00 85.12 98 ALA A C 1
ATOM 814 O O . ALA A 1 98 ? -28.575 12.074 15.858 1.00 85.12 98 ALA A O 1
ATOM 815 N N . GLN A 1 99 ? -27.326 12.748 14.131 1.00 82.69 99 GLN A N 1
ATOM 816 C CA . GLN A 1 99 ? -26.717 11.442 13.863 1.00 82.69 99 GLN A CA 1
ATOM 817 C C . GLN A 1 99 ? -25.216 11.439 14.171 1.00 82.69 99 GLN A C 1
ATOM 819 O O . GLN A 1 99 ? -24.366 11.568 13.290 1.00 82.69 99 GLN A O 1
ATOM 824 N N . LYS A 1 100 ? -24.862 11.228 15.441 1.00 84.69 100 LYS A N 1
ATOM 825 C CA . LYS A 1 100 ? -23.453 11.186 15.877 1.00 84.69 100 LYS A CA 1
ATOM 826 C C . LYS A 1 100 ? -22.757 9.892 15.460 1.00 84.69 100 LYS A C 1
ATOM 828 O O . LYS A 1 100 ? -21.627 9.958 14.992 1.00 84.69 100 LYS A O 1
ATOM 833 N N . GLY A 1 101 ? -23.432 8.743 15.534 1.00 84.81 101 GLY A N 1
ATOM 834 C CA . GLY A 1 101 ? -22.973 7.441 15.024 1.00 84.81 101 GLY A CA 1
ATOM 835 C C . GLY A 1 101 ? -21.570 7.019 15.489 1.00 84.81 101 GLY A C 1
ATOM 836 O O . GLY A 1 101 ? -20.570 7.371 14.855 1.00 84.81 101 GLY A O 1
ATOM 837 N N . TYR A 1 102 ? -21.496 6.227 16.562 1.00 89.50 102 TYR A N 1
ATOM 838 C CA . TYR A 1 102 ? -20.234 5.677 17.072 1.00 89.50 102 TYR A CA 1
ATOM 839 C C . TYR A 1 102 ? -19.578 4.718 16.051 1.00 89.50 102 TYR A C 1
ATOM 841 O O . TYR A 1 102 ? -20.291 3.985 15.350 1.00 89.50 102 TYR A O 1
ATOM 849 N N . PRO A 1 103 ? -18.233 4.679 15.935 1.00 93.38 103 PRO A N 1
ATOM 850 C CA . PRO A 1 103 ? -17.543 3.738 15.054 1.00 93.38 103 PRO A CA 1
ATOM 851 C C . PRO A 1 103 ? -17.966 2.279 15.290 1.00 93.38 103 PRO A C 1
ATOM 853 O O . PRO A 1 103 ? -17.839 1.732 16.383 1.00 93.38 103 PRO A O 1
ATOM 856 N N . ARG A 1 104 ? -18.479 1.625 14.245 1.00 92.38 104 ARG A N 1
ATOM 857 C CA . ARG A 1 104 ? -19.025 0.261 14.337 1.00 92.38 104 ARG A CA 1
ATOM 858 C C . ARG A 1 104 ? -17.936 -0.808 14.293 1.00 92.38 104 ARG A C 1
ATOM 860 O O . ARG A 1 104 ? -16.947 -0.647 13.576 1.00 92.38 104 ARG A O 1
ATOM 867 N N . HIS A 1 105 ? -18.195 -1.919 14.980 1.00 94.38 105 HIS A N 1
ATOM 868 C CA . HIS A 1 105 ? -17.442 -3.162 14.831 1.00 94.38 105 HIS A CA 1
ATOM 869 C C . HIS A 1 105 ? -17.458 -3.634 13.366 1.00 94.38 105 HIS A C 1
ATOM 871 O O . HIS A 1 105 ? -18.463 -3.491 12.656 1.00 94.38 105 HIS A O 1
ATOM 877 N N . LYS A 1 106 ? -16.329 -4.159 12.892 1.00 92.81 106 LYS A N 1
ATOM 878 C CA . LYS A 1 106 ? -16.150 -4.632 11.519 1.00 92.81 106 LYS A CA 1
ATOM 879 C C . LYS A 1 106 ? -16.197 -6.151 11.483 1.00 92.81 106 LYS A C 1
ATOM 881 O O . LYS A 1 106 ? -15.428 -6.800 12.166 1.00 92.81 106 LYS A O 1
ATOM 886 N N . LYS A 1 107 ? -17.055 -6.698 10.618 1.00 95.19 107 LYS A N 1
ATOM 887 C CA . LYS A 1 107 ? -17.084 -8.142 10.329 1.00 95.19 107 LYS A CA 1
ATOM 888 C C . LYS A 1 107 ? -16.028 -8.573 9.306 1.00 95.19 107 LYS A C 1
ATOM 890 O O . LYS A 1 107 ? -15.755 -9.753 9.185 1.00 95.19 107 LYS A O 1
ATOM 895 N N . ARG A 1 108 ? -15.534 -7.634 8.491 1.00 94.19 108 ARG A N 1
ATOM 896 C CA . ARG A 1 108 ? -14.575 -7.893 7.407 1.00 94.19 108 ARG A CA 1
ATOM 897 C C . ARG A 1 108 ? -13.887 -6.617 6.941 1.00 94.19 108 ARG A C 1
ATOM 899 O O . ARG A 1 108 ? -14.511 -5.548 6.917 1.00 94.19 108 ARG A O 1
ATOM 906 N N . VAL A 1 109 ? -12.653 -6.762 6.469 1.00 92.50 109 VAL A N 1
ATOM 907 C CA . VAL A 1 109 ? -11.893 -5.746 5.731 1.00 92.50 109 VAL A CA 1
ATOM 908 C C . VAL A 1 109 ? -11.646 -6.268 4.315 1.00 92.50 109 VAL A C 1
ATOM 910 O O . VAL A 1 109 ? -11.405 -7.448 4.119 1.00 92.50 109 VAL A O 1
ATOM 913 N N . ARG A 1 110 ? -11.772 -5.399 3.306 1.00 88.38 110 ARG A N 1
ATOM 914 C CA . ARG A 1 110 ? -11.657 -5.768 1.877 1.00 88.38 110 ARG A CA 1
ATOM 915 C C . ARG A 1 110 ? -10.688 -4.880 1.099 1.00 88.38 110 ARG A C 1
ATOM 917 O O . ARG A 1 110 ? -10.719 -4.832 -0.124 1.00 88.38 110 ARG A O 1
ATOM 924 N N . SER A 1 111 ? -9.900 -4.076 1.806 1.00 88.69 111 SER A N 1
ATOM 925 C CA . SER A 1 111 ? -9.042 -3.074 1.176 1.00 88.69 111 SER A CA 1
ATOM 926 C C . SER A 1 111 ? -7.766 -2.852 1.972 1.00 88.69 111 SER A C 1
ATOM 928 O O . SER A 1 111 ? -7.810 -2.425 3.135 1.00 88.69 111 SER A O 1
ATOM 930 N N . LEU A 1 112 ? -6.629 -3.038 1.314 1.00 88.88 112 LEU A N 1
ATOM 931 C CA . LEU A 1 112 ? -5.325 -2.628 1.818 1.00 88.88 112 LEU A CA 1
ATOM 932 C C . LEU A 1 112 ? -5.047 -1.189 1.379 1.00 88.88 112 LEU A C 1
ATOM 934 O O . LEU A 1 112 ? -5.478 -0.740 0.320 1.00 88.88 112 LEU A O 1
ATOM 938 N N . THR A 1 113 ? -4.366 -0.426 2.224 1.00 87.81 113 THR A N 1
ATOM 939 C CA . THR A 1 113 ? -3.875 0.905 1.858 1.00 87.81 113 THR A CA 1
ATOM 940 C C . THR A 1 113 ? -2.462 1.036 2.374 1.00 87.81 113 THR A C 1
ATOM 942 O O . THR A 1 113 ? -2.183 0.712 3.525 1.00 87.81 113 THR A O 1
ATOM 945 N N . TRP A 1 114 ? -1.589 1.519 1.505 1.00 86.56 114 TRP A N 1
ATOM 946 C CA . TRP A 1 114 ? -0.212 1.838 1.817 1.00 86.56 114 TRP A CA 1
ATOM 947 C C . TRP A 1 114 ? 0.201 3.088 1.054 1.00 86.56 114 TRP A C 1
ATOM 949 O O . TRP A 1 114 ? -0.493 3.554 0.150 1.00 86.56 114 TRP A O 1
ATOM 959 N N . SER A 1 115 ? 1.345 3.636 1.439 1.00 76.75 115 SER A N 1
ATOM 960 C CA . SER A 1 115 ? 1.935 4.790 0.779 1.00 76.75 115 SER A CA 1
ATOM 961 C C . SER A 1 115 ? 3.184 4.339 0.031 1.00 76.75 115 SER A C 1
ATOM 963 O O . SER A 1 115 ? 4.125 3.840 0.640 1.00 76.75 115 SER A O 1
ATOM 965 N N . LEU A 1 116 ? 3.241 4.584 -1.280 1.00 67.19 116 LEU A N 1
ATOM 966 C CA . LEU A 1 116 ? 4.402 4.250 -2.124 1.00 67.19 116 LEU A CA 1
ATOM 967 C C . LEU A 1 116 ? 5.698 4.986 -1.715 1.00 67.19 116 LEU A C 1
ATOM 969 O O . LEU A 1 116 ? 6.785 4.643 -2.171 1.00 67.19 116 LEU A O 1
ATOM 973 N N . ARG A 1 117 ? 5.613 5.965 -0.799 1.00 54.44 117 ARG A N 1
ATOM 974 C CA . ARG A 1 117 ? 6.747 6.768 -0.311 1.00 54.44 117 ARG A CA 1
ATOM 975 C C . ARG A 1 117 ? 7.841 5.974 0.415 1.00 54.44 117 ARG A C 1
ATOM 977 O O . ARG A 1 117 ? 8.943 6.503 0.538 1.00 54.44 117 ARG A O 1
ATOM 984 N N . LYS A 1 118 ? 7.586 4.748 0.893 1.00 48.25 118 LYS A N 1
ATOM 985 C CA . LYS A 1 118 ? 8.626 3.940 1.559 1.00 48.25 118 LYS A CA 1
ATOM 986 C C . LYS A 1 118 ? 9.533 3.160 0.600 1.00 48.25 118 LYS A C 1
ATOM 988 O O . LYS A 1 118 ? 10.669 2.882 0.973 1.00 48.25 118 LYS A O 1
ATOM 993 N N . TYR A 1 119 ? 9.118 2.875 -0.636 1.00 48.72 119 TYR A N 1
ATOM 994 C CA . TYR A 1 119 ? 9.916 2.016 -1.523 1.00 48.72 119 TYR A CA 1
ATOM 995 C C . TYR A 1 119 ? 11.159 2.706 -2.108 1.00 48.72 119 TYR A C 1
ATOM 997 O O . TYR A 1 119 ? 12.212 2.079 -2.182 1.00 48.72 119 TYR A O 1
ATOM 1005 N N . SER A 1 120 ? 11.112 4.010 -2.407 1.00 46.03 120 SER A N 1
ATOM 1006 C CA . SER A 1 120 ? 12.284 4.722 -2.955 1.00 46.03 120 SER A CA 1
ATOM 1007 C C . SER A 1 120 ? 13.457 4.840 -1.970 1.00 46.03 120 SER A C 1
ATOM 1009 O O . SER A 1 120 ? 14.611 4.915 -2.387 1.00 46.03 120 SER A O 1
ATOM 1011 N N . LYS A 1 121 ? 13.188 4.842 -0.656 1.00 43.72 121 LYS A N 1
ATOM 1012 C CA . LYS A 1 121 ? 14.228 4.921 0.387 1.00 43.72 121 LYS A CA 1
ATOM 1013 C C . LYS A 1 121 ? 14.776 3.554 0.801 1.00 43.72 121 LYS A C 1
ATOM 1015 O O . LYS A 1 121 ? 15.940 3.476 1.176 1.00 43.72 121 LYS A O 1
ATOM 1020 N N . VAL A 1 122 ? 13.964 2.494 0.745 1.00 48.81 122 VAL A N 1
ATOM 1021 C CA . VAL A 1 122 ? 14.391 1.138 1.138 1.00 48.81 122 VAL A CA 1
ATOM 1022 C C . VAL A 1 122 ? 15.290 0.502 0.078 1.00 48.81 122 VAL A C 1
ATOM 1024 O O . VAL A 1 122 ? 16.288 -0.112 0.446 1.00 48.81 122 VAL A O 1
ATOM 1027 N N . VAL A 1 123 ? 15.012 0.708 -1.216 1.00 50.25 123 VAL A N 1
ATOM 1028 C CA . VAL A 1 123 ? 15.882 0.194 -2.293 1.00 50.25 123 VAL A CA 1
ATOM 1029 C C . VAL A 1 123 ? 17.277 0.827 -2.225 1.00 50.25 123 VAL A C 1
ATOM 1031 O O . VAL A 1 123 ? 18.271 0.118 -2.311 1.00 50.25 123 VAL A O 1
ATOM 1034 N N . ARG A 1 124 ? 17.365 2.129 -1.915 1.00 47.94 124 ARG A N 1
ATOM 1035 C CA . ARG A 1 124 ? 18.643 2.839 -1.720 1.00 47.94 124 ARG A CA 1
ATOM 1036 C C . ARG A 1 124 ? 19.528 2.287 -0.597 1.00 47.94 124 ARG A C 1
ATOM 1038 O O . ARG A 1 124 ? 20.716 2.577 -0.594 1.00 47.94 124 ARG A O 1
ATOM 1045 N N . LYS A 1 125 ? 18.966 1.575 0.388 1.00 46.59 125 LYS A N 1
ATOM 1046 C CA . LYS A 1 125 ? 19.683 1.187 1.617 1.00 46.59 125 LYS A CA 1
ATOM 1047 C C . LYS A 1 125 ? 20.075 -0.295 1.670 1.00 46.59 125 LYS A C 1
ATOM 1049 O O . LYS A 1 125 ? 20.806 -0.676 2.576 1.00 46.59 125 LYS A O 1
ATOM 1054 N N . LYS A 1 126 ? 19.565 -1.133 0.756 1.00 47.06 126 LYS A N 1
ATOM 1055 C CA . LYS A 1 126 ? 19.751 -2.599 0.778 1.00 47.06 126 LYS A CA 1
ATOM 1056 C C . LYS A 1 126 ? 20.795 -3.141 -0.202 1.00 47.06 126 LYS A C 1
ATOM 1058 O O . LYS A 1 126 ? 21.072 -4.333 -0.159 1.00 47.06 126 LYS A O 1
ATOM 1063 N N . THR A 1 127 ? 21.399 -2.309 -1.039 1.00 49.31 127 THR A N 1
ATOM 1064 C CA . THR A 1 127 ? 22.461 -2.733 -1.957 1.00 49.31 127 THR A CA 1
ATOM 1065 C C . THR A 1 127 ? 23.804 -2.729 -1.228 1.00 49.31 127 THR A C 1
ATOM 1067 O O . THR A 1 127 ? 24.467 -1.699 -1.135 1.00 49.31 127 THR A O 1
ATOM 1070 N N . LYS A 1 128 ? 24.170 -3.881 -0.653 1.00 47.41 128 LYS A N 1
ATOM 1071 C CA . LYS A 1 128 ? 25.555 -4.192 -0.278 1.00 47.41 128 LYS A CA 1
ATOM 1072 C C . LYS A 1 128 ? 26.325 -4.548 -1.559 1.00 47.41 128 LYS A C 1
ATOM 1074 O O . LYS A 1 128 ? 25.933 -5.478 -2.252 1.00 47.41 128 LYS A O 1
ATOM 1079 N N . ASP A 1 129 ? 27.363 -3.774 -1.856 1.00 49.53 129 ASP A N 1
ATOM 1080 C CA . ASP A 1 129 ? 28.541 -4.017 -2.714 1.00 49.53 129 ASP A CA 1
ATOM 1081 C C . ASP A 1 129 ? 28.460 -4.673 -4.113 1.00 49.53 129 ASP A C 1
ATOM 1083 O O . ASP A 1 129 ? 29.477 -4.666 -4.798 1.00 49.53 129 ASP A O 1
ATOM 1087 N N . THR A 1 130 ? 27.324 -5.158 -4.631 1.00 49.78 130 THR A N 1
ATOM 1088 C CA . THR A 1 130 ? 27.280 -5.733 -6.005 1.00 49.78 130 THR A CA 1
ATOM 1089 C C . THR A 1 130 ? 26.069 -5.356 -6.863 1.00 49.78 130 THR A C 1
ATOM 1091 O O . THR A 1 130 ? 26.194 -5.323 -8.085 1.00 49.78 130 THR A O 1
ATOM 1094 N N . ASP A 1 131 ? 24.942 -4.941 -6.279 1.00 57.69 131 ASP A N 1
ATOM 1095 C CA . ASP A 1 131 ? 23.768 -4.508 -7.051 1.00 57.69 131 ASP A CA 1
ATOM 1096 C C . ASP A 1 131 ? 23.731 -2.980 -7.215 1.00 57.69 131 ASP A C 1
ATOM 1098 O O . ASP A 1 131 ? 23.354 -2.237 -6.307 1.00 57.69 131 ASP A O 1
ATOM 1102 N N . LYS A 1 132 ? 24.111 -2.471 -8.393 1.00 68.56 132 LYS A N 1
ATOM 1103 C CA . LYS A 1 132 ? 23.931 -1.048 -8.735 1.00 68.56 132 LYS A CA 1
ATOM 1104 C C . LYS A 1 132 ? 22.458 -0.784 -9.072 1.00 68.56 132 LYS A C 1
ATOM 1106 O O . LYS A 1 132 ? 21.968 -1.226 -10.108 1.00 68.56 132 LYS A O 1
ATOM 1111 N N . PHE A 1 133 ? 21.753 -0.030 -8.228 1.00 73.12 133 PHE A N 1
ATOM 1112 C CA . PHE A 1 133 ? 20.389 0.425 -8.518 1.00 73.12 133 PHE A CA 1
ATOM 1113 C C . PHE A 1 133 ? 20.394 1.640 -9.458 1.00 73.12 133 PHE A C 1
ATOM 1115 O O . PHE A 1 133 ? 20.881 2.710 -9.088 1.00 73.12 133 PHE A O 1
ATOM 1122 N N . HIS A 1 134 ? 19.783 1.495 -10.638 1.00 78.50 134 HIS A N 1
ATOM 1123 C CA . HIS A 1 134 ? 19.627 2.570 -11.623 1.00 78.50 134 HIS A CA 1
ATOM 1124 C C . HIS A 1 134 ? 18.184 3.060 -11.672 1.00 78.50 134 HIS A C 1
ATOM 1126 O O . HIS A 1 134 ? 17.274 2.334 -12.071 1.00 78.50 134 HIS A O 1
ATOM 1132 N N . GLN A 1 135 ? 17.963 4.311 -11.267 1.00 79.06 135 GLN A N 1
ATOM 1133 C CA . GLN A 1 135 ? 16.665 4.956 -11.426 1.00 79.06 135 GLN A CA 1
ATOM 1134 C C . GLN A 1 135 ? 16.524 5.466 -12.863 1.00 79.06 135 GLN A C 1
ATOM 1136 O O . GLN A 1 135 ? 17.329 6.277 -13.310 1.00 79.06 135 GLN A O 1
ATOM 1141 N N . VAL A 1 136 ? 15.472 5.032 -13.556 1.00 81.50 136 VAL A N 1
ATOM 1142 C CA . VAL A 1 136 ? 15.188 5.418 -14.945 1.00 81.50 136 VAL A CA 1
ATOM 1143 C C . VAL A 1 136 ? 13.850 6.138 -15.058 1.00 81.50 136 VAL A C 1
ATOM 1145 O O . VAL A 1 136 ? 12.953 5.929 -14.238 1.00 81.50 136 VAL A O 1
ATOM 1148 N N . ASP A 1 137 ? 13.703 6.987 -16.075 1.00 80.88 137 ASP A N 1
ATOM 1149 C CA . ASP A 1 137 ? 12.411 7.591 -16.411 1.00 80.88 137 ASP A CA 1
ATOM 1150 C C . ASP A 1 137 ? 11.447 6.489 -16.901 1.00 80.88 137 ASP A C 1
ATOM 1152 O O . ASP A 1 137 ? 11.801 5.764 -17.832 1.00 80.88 137 ASP A O 1
ATOM 1156 N N . PRO A 1 138 ? 10.244 6.317 -16.315 1.00 83.75 138 PRO A N 1
ATOM 1157 C CA . PRO A 1 138 ? 9.260 5.338 -16.773 1.00 83.75 138 PRO A CA 1
ATOM 1158 C C . PRO A 1 138 ? 8.370 5.828 -17.931 1.00 83.75 138 PRO A C 1
ATOM 1160 O O . PRO A 1 138 ? 7.477 5.103 -18.371 1.00 83.75 138 PRO A O 1
ATOM 1163 N N . LYS A 1 139 ? 8.541 7.058 -18.428 1.00 83.50 139 LYS A N 1
ATOM 1164 C CA . LYS A 1 139 ? 7.663 7.639 -19.454 1.00 83.50 139 LYS A CA 1
ATOM 1165 C C . LYS A 1 139 ? 7.597 6.770 -20.720 1.00 83.50 139 LYS A C 1
ATOM 1167 O O . LYS A 1 139 ? 8.621 6.348 -21.258 1.00 83.50 139 LYS A O 1
ATOM 1172 N N . ASN A 1 140 ? 6.372 6.558 -21.214 1.00 86.00 140 ASN A N 1
ATOM 1173 C CA . ASN A 1 140 ? 6.023 5.822 -22.441 1.00 86.00 140 ASN A CA 1
ATOM 1174 C C . ASN A 1 140 ? 6.386 4.321 -22.479 1.00 86.00 140 ASN A C 1
ATOM 1176 O O . ASN A 1 140 ? 6.129 3.685 -23.494 1.00 86.00 140 ASN A O 1
ATOM 1180 N N . THR A 1 141 ? 6.894 3.709 -21.406 1.00 87.31 141 THR A N 1
ATOM 1181 C CA . THR A 1 141 ? 7.353 2.301 -21.438 1.00 87.31 141 THR A CA 1
ATOM 1182 C C . THR A 1 141 ? 6.255 1.296 -21.792 1.00 87.31 141 THR A C 1
ATOM 1184 O O . THR A 1 141 ? 6.526 0.319 -22.478 1.00 87.31 141 THR A O 1
ATOM 1187 N N . SER A 1 142 ? 5.003 1.555 -21.403 1.00 89.38 142 SER A N 1
ATOM 1188 C CA . SER A 1 142 ? 3.838 0.724 -21.751 1.00 89.38 142 SER A CA 1
ATOM 1189 C C . SER A 1 142 ? 3.215 1.044 -23.114 1.00 89.38 142 SER A C 1
ATOM 1191 O O . SER A 1 142 ? 2.160 0.508 -23.452 1.00 89.38 142 SER A O 1
ATOM 1193 N N . GLN A 1 143 ? 3.815 1.967 -23.862 1.00 89.69 143 GLN A N 1
ATOM 1194 C CA . GLN A 1 143 ? 3.387 2.391 -25.196 1.00 89.69 143 GLN A CA 1
ATOM 1195 C C . GLN A 1 143 ? 4.457 2.104 -26.252 1.00 89.69 143 GLN A C 1
ATOM 1197 O O . GLN A 1 143 ? 4.181 2.269 -27.431 1.00 89.69 143 GLN A O 1
ATOM 1202 N N . THR A 1 144 ? 5.662 1.711 -25.848 1.00 86.94 144 THR A N 1
ATOM 1203 C CA . THR A 1 144 ? 6.808 1.484 -26.730 1.00 86.94 144 THR A CA 1
ATOM 1204 C C . THR A 1 144 ? 7.070 -0.007 -26.842 1.00 86.94 144 THR A C 1
ATOM 1206 O O . THR A 1 144 ? 7.077 -0.701 -25.831 1.00 86.94 144 THR A O 1
ATOM 1209 N N . CYS A 1 145 ? 7.274 -0.508 -28.053 1.00 85.81 145 CYS A N 1
ATOM 1210 C CA . CYS A 1 145 ? 7.650 -1.896 -28.274 1.00 85.81 145 CYS A CA 1
ATOM 1211 C C . CYS A 1 145 ? 9.065 -2.150 -27.742 1.00 85.81 145 CYS A C 1
ATOM 1213 O O . CYS A 1 145 ? 9.975 -1.364 -27.997 1.00 85.81 145 CYS A O 1
ATOM 1215 N N . SER A 1 146 ? 9.241 -3.234 -26.988 1.00 85.44 146 SER A N 1
ATOM 1216 C CA . SER A 1 146 ? 10.535 -3.607 -26.416 1.00 85.44 146 SER A CA 1
ATOM 1217 C C . SER A 1 146 ? 11.465 -4.332 -27.393 1.00 85.44 146 SER A C 1
ATOM 1219 O O . SER A 1 146 ? 12.628 -4.536 -27.066 1.00 85.44 146 SER A O 1
ATOM 1221 N N . CYS A 1 147 ? 10.962 -4.752 -28.560 1.00 80.06 147 CYS A N 1
ATOM 1222 C CA . CYS A 1 147 ? 11.740 -5.438 -29.597 1.00 80.06 147 CYS A CA 1
ATOM 1223 C C . CYS A 1 147 ? 12.352 -4.432 -30.584 1.00 80.06 147 CYS A C 1
ATOM 1225 O O . CYS A 1 147 ? 13.545 -4.159 -30.541 1.00 80.06 147 CYS A O 1
ATOM 1227 N N . CYS A 1 148 ? 11.526 -3.822 -31.432 1.00 74.94 148 CYS A N 1
ATOM 1228 C CA . CYS A 1 148 ? 11.901 -2.642 -32.208 1.00 74.94 148 CYS A CA 1
ATOM 1229 C C . CYS A 1 148 ? 11.392 -1.444 -31.416 1.00 74.94 148 CYS A C 1
ATOM 1231 O O . CYS A 1 148 ? 10.235 -1.459 -31.084 1.00 74.94 148 CYS A O 1
ATOM 1233 N N . GLY A 1 149 ? 12.118 -0.397 -31.082 1.00 74.88 149 GLY A N 1
ATOM 1234 C CA . GLY A 1 149 ? 11.615 0.742 -30.291 1.00 74.88 149 GLY A CA 1
ATOM 1235 C C . GLY A 1 149 ? 10.340 1.510 -30.716 1.00 74.88 149 GLY A C 1
ATOM 1236 O O . GLY A 1 149 ? 10.121 2.614 -30.226 1.00 74.88 149 GLY A O 1
ATOM 1237 N N . GLN A 1 150 ? 9.504 1.013 -31.626 1.00 76.25 150 GLN A N 1
ATOM 1238 C CA . GLN A 1 150 ? 8.360 1.742 -32.151 1.00 76.25 150 GLN A CA 1
ATOM 1239 C C . GLN A 1 150 ? 7.265 1.943 -31.102 1.00 76.25 150 GLN A C 1
ATOM 1241 O O . GLN A 1 150 ? 6.790 1.001 -30.456 1.00 76.25 150 GLN A O 1
ATOM 1246 N N . LYS A 1 151 ? 6.826 3.194 -30.960 1.00 81.94 151 LYS A N 1
ATOM 1247 C CA . LYS A 1 151 ? 5.668 3.546 -30.144 1.00 81.94 151 LYS A CA 1
ATOM 1248 C C . LYS A 1 151 ? 4.376 3.116 -30.836 1.00 81.94 151 LYS A C 1
ATOM 1250 O O . LYS A 1 151 ? 4.247 3.224 -32.051 1.00 81.94 151 LYS A O 1
ATOM 1255 N N . SER A 1 152 ? 3.404 2.665 -30.051 1.00 85.56 152 SER A N 1
ATOM 1256 C CA . SER A 1 152 ? 2.047 2.422 -30.525 1.00 85.56 152 SER A CA 1
ATOM 1257 C C . SER A 1 152 ? 1.511 3.692 -31.204 1.00 85.56 152 SER A C 1
ATOM 1259 O O . SER A 1 152 ? 1.608 4.774 -30.610 1.00 85.56 152 SER A O 1
ATOM 1261 N N . PRO A 1 153 ? 0.953 3.585 -32.424 1.00 80.38 153 PRO A N 1
ATOM 1262 C CA . PRO A 1 153 ? 0.460 4.745 -33.169 1.00 80.38 153 PRO A CA 1
ATOM 1263 C C . PRO A 1 153 ? -0.687 5.437 -32.429 1.00 80.38 153 PRO A C 1
ATOM 1265 O O . PRO A 1 153 ? -0.802 6.666 -32.423 1.00 80.38 153 PRO A O 1
ATOM 1268 N N . GLU A 1 154 ? -1.488 4.645 -31.721 1.00 84.06 154 GLU A N 1
ATOM 1269 C CA . GLU A 1 154 ? -2.534 5.122 -30.835 1.00 84.06 154 GLU A CA 1
ATOM 1270 C C . GLU A 1 154 ? -2.142 4.954 -29.371 1.00 84.06 154 GLU A C 1
ATOM 1272 O O . GLU A 1 154 ? -1.443 4.017 -28.973 1.00 84.06 154 GLU A O 1
ATOM 1277 N N . LYS A 1 155 ? -2.635 5.866 -28.531 1.00 85.12 155 LYS A N 1
ATOM 1278 C CA . LYS A 1 155 ? -2.432 5.785 -27.087 1.00 85.12 155 LYS A CA 1
ATOM 1279 C C . LYS A 1 155 ? -3.247 4.620 -26.527 1.00 85.12 155 LYS A C 1
ATOM 1281 O O . LYS A 1 155 ? -4.462 4.725 -26.386 1.00 85.12 155 LYS A O 1
ATOM 1286 N N . LEU A 1 156 ? -2.565 3.557 -26.107 1.00 86.19 156 LEU A N 1
ATOM 1287 C CA . LEU A 1 156 ? -3.215 2.391 -25.517 1.00 86.19 156 LEU A CA 1
ATOM 1288 C C . LEU A 1 156 ? -3.881 2.761 -24.189 1.00 86.19 156 LEU A C 1
ATOM 1290 O O . LEU A 1 156 ? -3.215 3.238 -23.255 1.00 86.19 156 LEU A O 1
ATOM 1294 N N . SER A 1 157 ? -5.187 2.512 -24.100 1.00 87.00 157 SER A N 1
ATOM 1295 C CA . SER A 1 157 ? -5.959 2.642 -22.865 1.00 87.00 157 SER A CA 1
ATOM 1296 C C . SER A 1 157 ? -5.532 1.577 -21.851 1.00 87.00 157 SER A C 1
ATOM 1298 O O . SER A 1 157 ? -4.860 0.607 -22.185 1.00 87.00 157 SER A O 1
ATOM 1300 N N . LEU A 1 158 ? -5.891 1.749 -20.583 1.00 80.31 158 LEU A N 1
ATOM 1301 C CA . LEU A 1 158 ? -5.449 0.854 -19.504 1.00 80.31 158 LEU A CA 1
ATOM 1302 C C . LEU A 1 158 ? -6.108 -0.524 -19.533 1.00 80.31 158 LEU A C 1
ATOM 1304 O O . LEU A 1 158 ? -5.600 -1.450 -18.914 1.00 80.31 158 LEU A O 1
ATOM 1308 N N . SER A 1 159 ? -7.238 -0.663 -20.228 1.00 81.19 159 SER A N 1
ATOM 1309 C CA . SER A 1 159 ? -7.896 -1.958 -20.402 1.00 81.19 159 SER A CA 1
ATOM 1310 C C . SER A 1 159 ? -7.136 -2.869 -21.366 1.00 81.19 159 SER A C 1
ATOM 1312 O O . SER A 1 159 ? -7.333 -4.081 -21.329 1.00 81.19 159 SER A O 1
ATOM 1314 N N . VAL A 1 160 ? -6.258 -2.308 -22.205 1.00 87.19 160 VAL A N 1
ATOM 1315 C CA . VAL A 1 160 ? -5.425 -3.070 -23.138 1.00 87.19 160 VAL A CA 1
ATOM 1316 C C . VAL A 1 160 ? -4.263 -3.712 -22.379 1.00 87.19 160 VAL A C 1
ATOM 1318 O O . VAL A 1 160 ? -3.345 -3.012 -21.937 1.00 87.19 160 VAL A O 1
ATOM 1321 N N . LYS A 1 161 ? -4.326 -5.042 -22.236 1.00 87.38 161 LYS A N 1
ATOM 1322 C CA . LYS A 1 161 ? -3.335 -5.874 -21.527 1.00 87.38 161 LYS A CA 1
ATOM 1323 C C . LYS A 1 161 ? -2.295 -6.510 -22.436 1.00 87.38 161 LYS A C 1
ATOM 1325 O O . LYS A 1 161 ? -1.212 -6.826 -21.971 1.00 87.38 161 LYS A O 1
ATOM 1330 N N . THR A 1 162 ? -2.601 -6.674 -23.715 1.00 91.81 162 THR A N 1
ATOM 1331 C CA . THR A 1 162 ? -1.653 -7.186 -24.706 1.00 91.81 162 THR A CA 1
ATOM 1332 C C . THR A 1 162 ? -1.094 -6.009 -25.485 1.00 91.81 162 THR A C 1
ATOM 1334 O O . THR A 1 162 ? -1.850 -5.199 -26.019 1.00 91.81 162 THR A O 1
ATOM 1337 N N . PHE A 1 163 ? 0.226 -5.884 -25.522 1.00 91.50 163 PHE A N 1
ATOM 1338 C CA . PHE A 1 163 ? 0.904 -4.961 -26.413 1.00 91.50 163 PHE A CA 1
ATOM 1339 C C . PHE A 1 163 ? 1.149 -5.668 -27.745 1.00 91.50 163 PHE A C 1
ATOM 1341 O O . PHE A 1 163 ? 1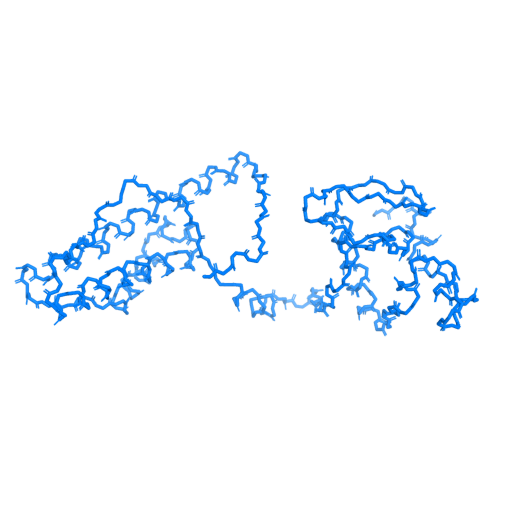.832 -6.690 -27.770 1.00 91.50 163 PHE A O 1
ATOM 1348 N N . SER A 1 164 ? 0.607 -5.116 -28.831 1.00 92.31 164 SER A N 1
ATOM 1349 C CA . SER A 1 164 ? 0.812 -5.617 -30.192 1.00 92.31 164 SER A CA 1
ATOM 1350 C C . SER A 1 164 ? 1.491 -4.546 -31.040 1.00 92.31 164 SER A C 1
ATOM 1352 O O . SER A 1 164 ? 0.939 -3.467 -31.266 1.00 92.31 164 SER A O 1
ATOM 1354 N N . CYS A 1 165 ? 2.709 -4.827 -31.494 1.00 86.69 165 CYS A N 1
ATOM 1355 C CA . CYS A 1 165 ? 3.484 -3.913 -32.315 1.00 86.69 165 CYS A CA 1
ATOM 1356 C C . CYS A 1 165 ? 3.067 -4.021 -33.784 1.00 86.69 165 CYS A C 1
ATOM 1358 O O . CYS A 1 165 ? 3.233 -5.071 -34.396 1.00 86.69 165 CYS A O 1
ATOM 1360 N N . GLN A 1 166 ? 2.616 -2.915 -34.376 1.00 84.25 166 GLN A N 1
ATOM 1361 C CA . GLN A 1 166 ? 2.279 -2.860 -35.805 1.00 84.25 166 GLN A CA 1
ATOM 1362 C C . GLN A 1 166 ? 3.512 -2.804 -36.727 1.00 84.25 166 GLN A C 1
ATOM 1364 O O . GLN A 1 166 ? 3.368 -2.974 -37.930 1.00 84.25 166 GLN A O 1
ATOM 1369 N N . SER A 1 167 ? 4.708 -2.566 -36.175 1.00 78.69 167 SER A N 1
ATOM 1370 C CA . SER A 1 167 ? 5.959 -2.476 -36.943 1.00 78.69 167 SER A CA 1
ATOM 1371 C C . SER A 1 167 ? 6.678 -3.827 -37.056 1.00 78.69 167 SER A C 1
ATOM 1373 O O . SER A 1 167 ? 6.960 -4.276 -38.160 1.00 78.69 167 SER A O 1
ATOM 1375 N N . CYS A 1 168 ? 6.921 -4.518 -35.932 1.00 77.94 168 CYS A N 1
ATOM 1376 C CA . CYS A 1 168 ? 7.643 -5.805 -35.918 1.00 77.94 168 CYS A CA 1
ATOM 1377 C C . CYS A 1 168 ? 6.769 -7.038 -35.635 1.00 77.94 168 CYS A C 1
ATOM 1379 O O . CYS A 1 168 ? 7.278 -8.153 -35.617 1.00 77.94 168 CYS A O 1
ATOM 1381 N N . GLY A 1 169 ? 5.474 -6.866 -35.353 1.00 83.94 169 GLY A N 1
ATOM 1382 C CA . GLY A 1 169 ? 4.563 -7.979 -35.068 1.00 83.94 169 GLY A CA 1
ATOM 1383 C C . GLY A 1 169 ? 4.654 -8.576 -33.656 1.00 83.94 169 GLY A C 1
ATOM 1384 O O . GLY A 1 169 ? 3.877 -9.476 -33.345 1.00 83.94 169 GLY A O 1
ATOM 1385 N N . LEU A 1 170 ? 5.539 -8.078 -32.776 1.00 84.94 170 LEU A N 1
ATOM 1386 C CA . LEU A 1 170 ? 5.609 -8.514 -31.373 1.00 84.94 170 LEU A CA 1
ATOM 1387 C C . LEU A 1 170 ? 4.229 -8.427 -30.705 1.00 84.94 170 LEU A C 1
ATOM 1389 O O . LEU A 1 170 ? 3.614 -7.361 -30.706 1.00 84.94 170 LEU A O 1
ATOM 1393 N N . SER A 1 171 ? 3.782 -9.518 -30.085 1.00 93.25 171 SER A N 1
ATOM 1394 C CA . SER A 1 171 ? 2.543 -9.567 -29.307 1.00 93.25 171 SER A CA 1
ATOM 1395 C C . SER A 1 171 ? 2.795 -10.250 -27.970 1.00 93.25 171 SER A C 1
ATOM 1397 O O . SER A 1 171 ? 3.154 -11.425 -27.926 1.00 93.25 171 SER A O 1
ATOM 1399 N N . MET A 1 172 ? 2.652 -9.510 -26.873 1.00 89.12 172 MET A N 1
ATOM 1400 C CA . MET A 1 172 ? 2.948 -10.007 -25.526 1.00 89.12 172 MET A CA 1
ATOM 1401 C C . MET A 1 172 ? 2.186 -9.231 -24.452 1.00 89.12 172 MET A C 1
ATOM 1403 O O . MET A 1 172 ? 1.545 -8.220 -24.740 1.00 89.12 172 MET A O 1
ATOM 1407 N N . ASP A 1 173 ? 2.263 -9.679 -23.198 1.00 91.19 173 ASP A N 1
ATOM 1408 C CA . ASP A 1 173 ? 1.732 -8.911 -22.073 1.00 91.19 173 ASP A CA 1
ATOM 1409 C C . ASP A 1 173 ? 2.380 -7.515 -22.010 1.00 91.19 173 ASP A C 1
ATOM 1411 O O . ASP A 1 173 ? 3.601 -7.352 -22.101 1.00 91.19 173 ASP A O 1
ATOM 1415 N N . ARG A 1 174 ? 1.539 -6.487 -21.896 1.00 90.75 174 ARG A N 1
ATOM 1416 C CA . ARG A 1 174 ? 1.936 -5.082 -21.963 1.00 90.75 174 ARG A CA 1
ATOM 1417 C C . ARG A 1 174 ? 2.796 -4.665 -20.777 1.00 90.75 174 ARG A C 1
ATOM 1419 O O . ARG A 1 174 ? 3.691 -3.838 -20.964 1.00 90.75 174 ARG A O 1
ATOM 1426 N N . ASP A 1 175 ? 2.543 -5.214 -19.593 1.00 88.38 175 ASP A N 1
ATOM 1427 C CA . ASP A 1 175 ? 3.354 -4.938 -18.410 1.00 88.38 175 ASP A CA 1
ATOM 1428 C C . ASP A 1 175 ? 4.710 -5.640 -18.530 1.00 88.38 175 ASP A C 1
ATOM 1430 O O . ASP A 1 175 ? 5.731 -5.043 -18.186 1.00 88.38 175 ASP A O 1
ATOM 1434 N N . HIS A 1 176 ? 4.757 -6.845 -19.113 1.00 85.25 176 HIS A N 1
ATOM 1435 C CA . HIS A 1 176 ? 6.022 -7.516 -19.424 1.00 85.25 176 HIS A CA 1
ATOM 1436 C C . HIS A 1 176 ? 6.850 -6.730 -20.458 1.00 85.25 176 HIS A C 1
ATOM 1438 O O . HIS A 1 176 ? 8.026 -6.458 -20.223 1.00 85.25 176 HIS A O 1
ATOM 1444 N N . ASN A 1 177 ? 6.227 -6.245 -21.537 1.00 88.75 177 ASN A N 1
ATOM 1445 C CA . ASN A 1 177 ? 6.868 -5.351 -22.512 1.00 88.75 177 ASN A CA 1
ATOM 1446 C C . ASN A 1 177 ? 7.398 -4.062 -21.846 1.00 88.75 177 ASN A C 1
ATOM 1448 O O . ASN A 1 177 ? 8.537 -3.647 -22.069 1.00 88.75 177 ASN A O 1
ATOM 1452 N N . ALA A 1 178 ? 6.596 -3.437 -20.976 1.00 89.69 178 ALA A N 1
ATOM 1453 C CA . ALA A 1 178 ? 7.013 -2.249 -20.235 1.00 89.69 178 ALA A CA 1
ATOM 1454 C C . ALA A 1 178 ? 8.186 -2.530 -19.282 1.00 89.69 178 ALA A C 1
ATOM 1456 O O . ALA A 1 178 ? 9.080 -1.691 -19.154 1.00 89.69 178 ALA A O 1
ATOM 1457 N N . ALA A 1 179 ? 8.203 -3.698 -18.634 1.00 86.19 179 ALA A N 1
ATOM 1458 C CA . ALA A 1 179 ? 9.282 -4.124 -17.748 1.00 86.19 179 ALA A CA 1
ATOM 1459 C C . ALA A 1 179 ? 10.598 -4.324 -18.510 1.00 86.19 179 ALA A C 1
ATOM 1461 O O . ALA A 1 179 ? 11.638 -3.867 -18.036 1.00 86.19 179 ALA A O 1
ATOM 1462 N N . ILE A 1 180 ? 10.548 -4.912 -19.711 1.00 86.56 180 ILE A N 1
ATOM 1463 C CA . ILE A 1 180 ? 11.721 -5.016 -20.586 1.00 86.56 180 ILE A CA 1
ATOM 1464 C C . ILE A 1 180 ? 12.237 -3.612 -20.911 1.00 86.56 180 ILE A C 1
ATOM 1466 O O . ILE A 1 180 ? 13.400 -3.331 -20.656 1.00 86.56 180 ILE A O 1
ATOM 1470 N N . ASN A 1 181 ? 11.385 -2.677 -21.340 1.00 87.38 181 ASN A N 1
ATOM 1471 C CA . ASN A 1 181 ? 11.815 -1.295 -21.604 1.00 87.38 181 ASN A CA 1
ATOM 1472 C C . ASN A 1 181 ? 12.492 -0.613 -20.398 1.00 87.38 181 ASN A C 1
ATOM 1474 O O . ASN A 1 181 ? 13.460 0.129 -20.570 1.00 87.38 181 ASN A O 1
ATOM 1478 N N . ILE A 1 182 ? 12.004 -0.851 -19.175 1.00 87.38 182 ILE A N 1
ATOM 1479 C CA . ILE A 1 182 ? 12.645 -0.357 -17.945 1.00 87.38 182 ILE A CA 1
ATOM 1480 C C . ILE A 1 182 ? 14.028 -0.992 -17.754 1.00 87.38 182 ILE A C 1
ATOM 1482 O O . ILE A 1 182 ? 14.982 -0.273 -17.453 1.00 87.38 182 ILE A O 1
ATOM 1486 N N . LEU A 1 183 ? 14.147 -2.307 -17.962 1.00 84.50 183 LEU A N 1
ATOM 1487 C CA . LEU A 1 183 ? 15.419 -3.027 -17.901 1.00 84.50 183 LEU A CA 1
ATOM 1488 C C . LEU A 1 183 ? 16.423 -2.474 -18.921 1.00 84.50 183 LEU A C 1
ATOM 1490 O O . LEU A 1 183 ? 17.570 -2.222 -18.562 1.00 84.50 183 LEU A O 1
ATOM 1494 N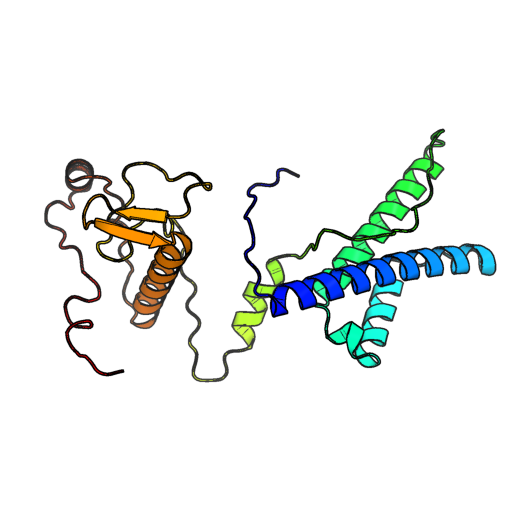 N . LEU A 1 184 ? 15.991 -2.211 -20.158 1.00 81.69 184 LEU A N 1
ATOM 1495 C CA . LEU A 1 184 ? 16.855 -1.655 -21.205 1.00 81.69 184 LEU A CA 1
ATOM 1496 C C . LEU A 1 184 ? 17.384 -0.271 -20.832 1.00 81.69 184 LEU A C 1
ATOM 1498 O O . LEU A 1 184 ? 18.584 -0.017 -20.929 1.00 81.69 184 LEU A O 1
ATOM 1502 N N . ARG A 1 185 ? 16.513 0.606 -20.320 1.00 83.56 185 ARG A N 1
ATOM 1503 C CA . ARG A 1 185 ? 16.922 1.925 -19.814 1.00 83.56 185 ARG A CA 1
ATOM 1504 C C . ARG A 1 185 ? 17.929 1.801 -18.672 1.00 83.56 185 ARG A C 1
ATOM 1506 O O . ARG A 1 185 ? 18.879 2.579 -18.614 1.00 83.56 185 ARG A O 1
ATOM 1513 N N . ALA A 1 186 ? 17.730 0.835 -17.774 1.00 82.69 186 ALA A N 1
ATOM 1514 C CA . ALA A 1 186 ? 18.620 0.614 -16.638 1.00 82.69 186 ALA A CA 1
ATOM 1515 C C . ALA A 1 186 ? 19.984 0.072 -17.089 1.00 82.69 186 ALA A C 1
ATOM 1517 O O . ALA A 1 186 ? 21.008 0.488 -16.552 1.00 82.69 186 ALA A O 1
ATOM 1518 N N . ALA A 1 187 ? 20.009 -0.793 -18.106 1.00 80.25 187 ALA A N 1
ATOM 1519 C CA . ALA A 1 187 ? 21.234 -1.303 -18.711 1.00 80.25 187 ALA A CA 1
ATOM 1520 C C . ALA A 1 187 ? 22.044 -0.191 -19.401 1.00 80.25 187 ALA A C 1
ATOM 1522 O O . ALA A 1 187 ? 23.249 -0.096 -19.177 1.00 80.25 187 ALA A O 1
ATOM 1523 N N . CYS A 1 188 ? 21.398 0.703 -20.160 1.00 74.50 188 CYS A N 1
ATOM 1524 C CA . CYS A 1 188 ? 22.069 1.877 -20.733 1.00 74.50 188 CYS A CA 1
ATOM 1525 C C . CYS A 1 188 ? 22.659 2.781 -19.644 1.00 74.50 188 CYS A C 1
ATOM 1527 O O . CYS A 1 188 ? 23.837 3.131 -19.704 1.00 74.50 188 CYS A O 1
ATOM 1529 N N . ALA A 1 189 ? 21.878 3.091 -18.602 1.00 74.44 189 ALA A N 1
ATOM 1530 C CA . ALA A 1 189 ? 22.360 3.882 -17.470 1.00 74.44 189 ALA A CA 1
ATOM 1531 C C . ALA A 1 189 ? 23.558 3.218 -16.767 1.00 74.44 189 ALA A C 1
ATOM 1533 O O . ALA A 1 189 ? 24.513 3.900 -16.396 1.00 74.44 189 ALA A O 1
ATOM 1534 N N . HIS A 1 190 ? 23.551 1.887 -16.639 1.00 77.88 190 HIS A N 1
ATOM 1535 C CA . HIS A 1 190 ? 24.674 1.128 -16.090 1.00 77.88 190 HIS A CA 1
ATOM 1536 C C . HIS A 1 190 ? 25.955 1.277 -16.913 1.00 77.88 190 HIS A C 1
ATOM 1538 O O . HIS A 1 190 ? 27.032 1.392 -16.328 1.00 77.88 190 HIS A O 1
ATOM 1544 N N . ARG A 1 191 ? 25.843 1.302 -18.244 1.00 74.19 191 ARG A N 1
ATOM 1545 C CA . ARG A 1 191 ? 26.976 1.478 -19.164 1.00 74.19 191 ARG A CA 1
ATOM 1546 C C . ARG A 1 191 ? 27.415 2.938 -19.332 1.00 74.19 191 ARG A C 1
ATOM 1548 O O . ARG A 1 191 ? 28.387 3.198 -20.029 1.00 74.19 191 ARG A O 1
ATOM 1555 N N . GLY A 1 192 ? 26.727 3.891 -18.697 1.00 72.12 192 GLY A N 1
ATOM 1556 C CA . GLY A 1 192 ? 26.968 5.324 -18.904 1.00 72.12 192 GLY A CA 1
ATOM 1557 C C . GLY A 1 192 ? 26.480 5.830 -20.265 1.00 72.12 192 GLY A C 1
ATOM 1558 O O . GLY A 1 192 ? 26.828 6.933 -20.679 1.00 72.12 192 GLY A O 1
ATOM 1559 N N . GLU A 1 193 ? 25.665 5.040 -20.962 1.00 71.75 193 GLU A N 1
ATOM 1560 C CA . GLU A 1 193 ? 25.070 5.407 -22.239 1.00 71.75 193 GLU A CA 1
ATOM 1561 C C . GLU A 1 193 ? 23.841 6.288 -22.016 1.00 71.75 193 GLU A C 1
ATOM 1563 O O . GLU A 1 193 ? 23.024 6.065 -21.114 1.00 71.75 193 GLU A O 1
ATOM 1568 N N . ARG A 1 194 ? 23.659 7.281 -22.888 1.00 62.62 194 ARG A N 1
ATOM 1569 C CA . ARG A 1 194 ? 22.427 8.064 -22.913 1.00 62.62 194 ARG A CA 1
ATOM 1570 C C . ARG A 1 194 ? 21.340 7.258 -23.618 1.00 62.62 194 ARG A C 1
ATOM 1572 O O . ARG A 1 194 ? 21.465 6.947 -24.798 1.00 62.62 194 ARG A O 1
ATOM 1579 N N . TRP A 1 195 ? 20.233 7.001 -22.923 1.00 62.41 195 TRP A N 1
ATOM 1580 C CA . TRP A 1 195 ? 19.008 6.551 -23.580 1.00 62.41 195 TRP A CA 1
ATOM 1581 C C . TRP A 1 195 ? 18.467 7.691 -24.453 1.00 62.41 195 TRP A C 1
ATOM 1583 O O . TRP A 1 195 ? 17.906 8.661 -23.939 1.00 62.41 195 TRP A O 1
ATOM 1593 N N . VAL A 1 196 ? 18.676 7.610 -25.766 1.00 59.34 196 VAL A N 1
ATOM 1594 C CA . VAL A 1 196 ? 18.171 8.610 -26.715 1.00 59.34 196 VAL A CA 1
ATOM 1595 C C . VAL A 1 196 ? 16.683 8.349 -26.934 1.00 59.34 196 VAL A C 1
ATOM 1597 O O . VAL A 1 196 ? 16.309 7.417 -27.636 1.00 59.34 196 VAL A O 1
ATOM 1600 N N . THR A 1 197 ? 15.824 9.149 -26.300 1.00 52.81 197 THR A N 1
ATOM 1601 C CA . THR A 1 197 ? 14.358 9.078 -26.432 1.00 52.81 197 THR A CA 1
ATOM 1602 C C . THR A 1 197 ? 13.857 9.485 -27.808 1.00 52.81 197 THR A C 1
ATOM 1604 O O . THR A 1 197 ? 12.790 9.042 -28.221 1.00 52.81 197 THR A O 1
ATOM 1607 N N . ASP A 1 198 ? 14.626 10.309 -28.509 1.00 45.56 198 ASP A N 1
ATOM 1608 C CA . ASP A 1 198 ? 14.140 11.075 -29.658 1.00 45.56 198 ASP A CA 1
ATOM 1609 C C . ASP A 1 198 ? 13.932 10.166 -30.882 1.00 45.56 198 ASP A C 1
ATOM 1611 O O . ASP A 1 198 ? 12.968 10.323 -31.621 1.00 45.56 198 ASP A O 1
ATOM 1615 N N . LEU A 1 199 ? 14.718 9.089 -30.982 1.00 49.28 199 LEU A N 1
ATOM 1616 C CA . LEU A 1 199 ? 14.545 7.986 -31.939 1.00 49.28 199 LEU A CA 1
ATOM 1617 C C . LEU A 1 199 ? 13.245 7.169 -31.747 1.00 49.28 199 LEU A C 1
ATOM 1619 O O . LEU A 1 199 ? 12.893 6.376 -32.613 1.00 49.28 199 LEU A O 1
ATOM 1623 N N . TYR A 1 200 ? 12.539 7.336 -30.621 1.00 51.69 200 TYR A N 1
ATOM 1624 C CA . TYR A 1 200 ? 11.426 6.479 -30.178 1.00 51.69 200 TYR A CA 1
ATOM 1625 C C . TYR A 1 200 ? 10.077 7.222 -30.086 1.00 51.69 200 TYR A C 1
ATOM 1627 O O . TYR A 1 200 ? 9.075 6.634 -29.661 1.00 51.69 200 TYR A O 1
ATOM 1635 N N . GLU A 1 201 ? 10.025 8.516 -30.430 1.00 47.69 201 GLU A N 1
ATOM 1636 C CA . GLU A 1 201 ? 8.790 9.314 -30.348 1.00 47.69 201 GLU A CA 1
ATOM 1637 C C . GLU A 1 201 ? 8.006 9.396 -31.661 1.00 47.69 201 GLU A C 1
ATOM 1639 O O . GLU A 1 201 ? 6.801 9.647 -31.603 1.00 47.69 201 GLU A O 1
ATOM 1644 N N . ALA A 1 202 ? 8.634 9.096 -32.800 1.00 52.94 202 ALA A N 1
ATOM 1645 C CA . ALA A 1 202 ? 7.967 9.077 -34.093 1.00 52.94 202 ALA A CA 1
ATOM 1646 C C . ALA A 1 202 ? 7.017 7.875 -34.205 1.00 52.94 202 ALA A C 1
ATOM 1648 O O . ALA A 1 202 ? 7.436 6.720 -34.250 1.00 52.94 202 ALA A O 1
ATOM 1649 N N . ARG A 1 203 ? 5.711 8.132 -34.273 1.00 52.72 203 ARG A N 1
ATOM 1650 C CA . ARG A 1 203 ? 4.659 7.118 -34.469 1.00 52.72 203 ARG A CA 1
ATOM 1651 C C . ARG A 1 203 ? 4.693 6.502 -35.864 1.00 52.72 203 ARG A C 1
ATOM 1653 O O . ARG A 1 203 ? 4.131 5.427 -36.064 1.00 52.72 203 ARG A O 1
ATOM 1660 N N . ASN A 1 204 ? 5.339 7.172 -36.816 1.00 52.66 204 ASN A N 1
ATOM 1661 C CA . ASN A 1 204 ? 5.502 6.754 -38.203 1.00 52.66 204 ASN A CA 1
ATOM 1662 C C . ASN A 1 204 ? 6.723 7.453 -38.842 1.00 52.66 204 ASN A C 1
ATOM 1664 O O . ASN A 1 204 ? 7.317 8.353 -38.251 1.00 52.66 204 ASN A O 1
ATOM 1668 N N . MET A 1 205 ? 7.062 7.068 -40.076 1.00 51.88 205 MET A N 1
ATOM 1669 C CA . MET A 1 205 ? 8.177 7.649 -40.843 1.00 51.88 205 MET A CA 1
ATOM 1670 C C . MET A 1 205 ? 8.040 9.159 -41.116 1.00 51.88 205 MET A C 1
ATOM 1672 O O . MET A 1 205 ? 9.045 9.814 -41.377 1.00 51.88 205 MET A O 1
ATOM 1676 N N . ASN A 1 206 ? 6.830 9.727 -41.053 1.00 52.91 206 ASN A N 1
ATOM 1677 C CA . ASN A 1 206 ? 6.614 11.160 -41.279 1.00 52.91 206 ASN A CA 1
ATOM 1678 C C . ASN A 1 206 ? 7.018 11.977 -40.045 1.00 52.91 206 ASN A C 1
ATOM 1680 O O . ASN A 1 206 ? 7.748 12.949 -40.179 1.00 52.91 206 ASN A O 1
ATOM 1684 N N . GLU A 1 207 ? 6.654 11.528 -38.841 1.00 53.91 207 GLU A N 1
ATOM 1685 C CA . GLU A 1 207 ? 7.120 12.164 -37.599 1.00 53.91 207 GLU A CA 1
ATOM 1686 C C . GLU A 1 207 ? 8.646 12.034 -37.427 1.00 53.91 207 GLU A C 1
ATOM 1688 O O . GLU A 1 207 ? 9.285 12.920 -36.863 1.00 53.91 207 GLU A O 1
ATOM 1693 N N . ALA A 1 208 ? 9.253 10.960 -37.950 1.00 52.03 208 ALA A N 1
ATOM 1694 C CA . ALA A 1 208 ? 10.709 10.798 -37.958 1.00 52.03 208 ALA A CA 1
ATOM 1695 C C . ALA A 1 208 ? 11.401 11.822 -38.875 1.00 52.03 208 ALA A C 1
ATOM 1697 O O . ALA A 1 208 ? 12.464 12.330 -38.524 1.00 52.03 208 ALA A O 1
ATOM 1698 N N . ARG A 1 209 ? 10.786 12.159 -40.018 1.00 55.75 209 ARG A N 1
ATOM 1699 C CA . ARG A 1 209 ? 11.254 13.221 -40.924 1.00 55.75 209 ARG A CA 1
ATOM 1700 C C . ARG A 1 209 ? 11.145 14.607 -40.293 1.00 55.75 209 ARG A C 1
ATOM 1702 O O . ARG A 1 209 ? 12.110 15.359 -40.323 1.00 55.75 209 ARG A O 1
ATOM 1709 N N . ASP A 1 210 ? 10.016 14.924 -39.662 1.00 54.41 210 ASP A N 1
ATOM 1710 C CA . ASP A 1 210 ? 9.799 16.240 -39.036 1.00 54.41 210 ASP A CA 1
ATOM 1711 C C 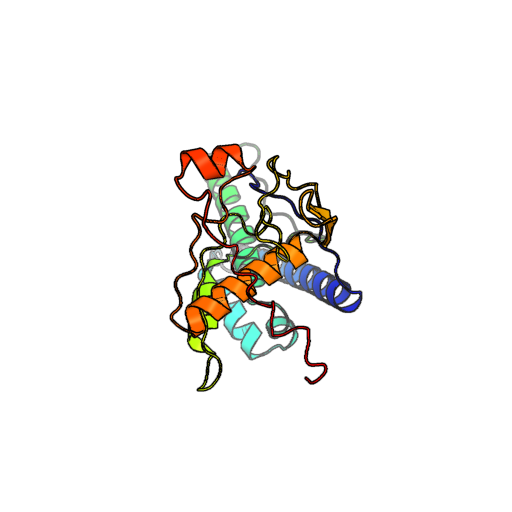. ASP A 1 210 ? 10.782 16.521 -37.882 1.00 54.41 210 ASP A C 1
ATOM 1713 O O . ASP A 1 210 ? 11.092 17.674 -37.582 1.00 54.41 210 ASP A O 1
ATOM 1717 N N . ALA A 1 211 ? 11.308 15.467 -37.252 1.00 55.31 211 ALA A N 1
ATOM 1718 C CA . ALA A 1 211 ? 12.330 15.545 -36.211 1.00 55.31 211 ALA A CA 1
ATOM 1719 C C . ALA A 1 211 ? 13.782 15.473 -36.739 1.00 55.31 211 ALA A C 1
ATOM 1721 O O . ALA A 1 211 ? 14.712 15.505 -35.932 1.00 55.31 211 ALA A O 1
ATOM 1722 N N . GLY A 1 212 ? 14.002 15.359 -38.058 1.00 54.75 212 GLY A N 1
ATOM 1723 C CA . GLY A 1 212 ? 15.338 15.226 -38.662 1.00 54.75 212 GLY A CA 1
ATOM 1724 C C . GLY A 1 212 ? 16.025 13.886 -38.367 1.00 54.75 212 GLY A C 1
ATOM 1725 O O . GLY A 1 212 ? 17.251 13.802 -38.308 1.00 54.75 212 GLY A O 1
ATOM 1726 N N . LEU A 1 213 ? 15.238 12.835 -38.132 1.00 49.66 213 LEU A N 1
ATOM 1727 C CA . LEU A 1 213 ? 15.695 11.503 -37.729 1.00 49.66 213 LEU A CA 1
ATOM 1728 C C . LEU A 1 213 ? 15.575 10.468 -38.857 1.00 49.66 213 LEU A C 1
ATOM 1730 O O . LEU A 1 213 ? 15.697 9.274 -38.597 1.00 49.66 213 LEU A O 1
ATOM 1734 N N . GLU A 1 214 ? 15.374 10.888 -40.111 1.00 47.81 214 GLU A N 1
ATOM 1735 C CA . GLU A 1 214 ? 15.189 9.975 -41.255 1.00 47.81 214 GLU A CA 1
ATOM 1736 C C . GLU A 1 214 ? 16.327 8.960 -41.465 1.00 47.81 214 GLU A C 1
ATOM 1738 O O . GLU A 1 214 ? 16.091 7.876 -41.993 1.00 47.81 214 GLU A O 1
ATOM 1743 N N . ASN A 1 215 ? 17.543 9.297 -41.023 1.00 43.31 215 ASN A N 1
ATOM 1744 C CA . ASN A 1 215 ? 18.744 8.464 -41.141 1.00 43.31 215 ASN A CA 1
ATOM 1745 C C . ASN A 1 215 ? 19.184 7.859 -39.800 1.00 43.31 215 ASN A C 1
ATOM 1747 O O . ASN A 1 215 ? 20.230 7.210 -39.717 1.00 43.31 215 ASN A O 1
ATOM 1751 N N . ALA A 1 216 ? 18.430 8.104 -38.727 1.00 41.91 216 ALA A N 1
ATOM 1752 C CA . ALA A 1 216 ? 18.775 7.617 -37.409 1.00 41.91 216 ALA A CA 1
ATOM 1753 C C . ALA A 1 216 ? 18.544 6.097 -37.375 1.00 41.91 216 ALA A C 1
ATOM 1755 O O . ALA A 1 216 ? 17.417 5.610 -37.459 1.00 41.91 216 ALA A O 1
ATOM 1756 N N . ARG A 1 217 ? 19.630 5.320 -37.288 1.00 41.09 217 ARG A N 1
ATOM 1757 C CA . ARG A 1 217 ? 19.531 3.865 -37.156 1.00 41.09 217 ARG A CA 1
ATOM 1758 C C . ARG A 1 217 ? 18.967 3.522 -35.786 1.00 41.09 217 ARG A C 1
ATOM 1760 O O . ARG A 1 217 ? 19.498 3.935 -34.756 1.00 41.09 217 ARG A O 1
ATOM 1767 N N . GLN A 1 218 ? 17.900 2.731 -35.796 1.00 45.00 218 GLN A N 1
ATOM 1768 C CA . GLN A 1 218 ? 17.371 2.075 -34.615 1.00 45.00 218 GLN A CA 1
ATOM 1769 C C . GLN A 1 218 ? 18.489 1.193 -34.052 1.00 45.00 218 GLN A C 1
ATOM 1771 O O . GLN A 1 218 ? 18.824 0.168 -34.637 1.00 45.00 218 GLN A O 1
ATOM 1776 N N . LEU A 1 219 ? 19.117 1.621 -32.955 1.00 42.25 219 LEU A N 1
ATOM 1777 C CA . LEU A 1 219 ? 20.008 0.755 -32.193 1.00 42.25 219 LEU A CA 1
ATOM 1778 C C . LEU A 1 219 ? 19.119 -0.326 -31.578 1.00 42.25 219 LEU A C 1
ATOM 1780 O O . LEU A 1 219 ? 18.576 -0.151 -30.486 1.00 42.25 219 LEU A O 1
ATOM 1784 N N . LEU A 1 220 ? 18.911 -1.417 -32.317 1.00 45.50 220 LEU A N 1
ATOM 1785 C CA . LEU A 1 220 ? 18.489 -2.677 -31.737 1.00 45.50 220 LEU A CA 1
ATOM 1786 C C . LEU A 1 220 ? 19.553 -2.986 -30.694 1.00 45.50 220 LEU A C 1
ATOM 1788 O O . LEU A 1 220 ? 20.684 -3.326 -31.028 1.00 45.50 220 LEU A O 1
ATOM 1792 N N . LEU A 1 221 ? 19.212 -2.813 -29.419 1.00 43.41 221 LEU A N 1
ATOM 1793 C CA . LEU A 1 221 ? 20.143 -3.011 -28.308 1.00 43.41 221 LEU A CA 1
ATOM 1794 C C . LEU A 1 221 ? 20.674 -4.467 -28.230 1.00 43.41 221 LEU A C 1
ATOM 1796 O O . LEU A 1 221 ? 21.410 -4.784 -27.301 1.00 43.41 221 LEU A O 1
ATOM 1800 N N . PHE A 1 222 ? 20.278 -5.349 -29.165 1.00 42.94 222 PHE A N 1
ATOM 1801 C CA . PHE A 1 222 ? 20.498 -6.794 -29.149 1.00 42.94 222 PHE A CA 1
ATOM 1802 C C . PHE A 1 222 ? 20.760 -7.447 -30.516 1.00 42.94 222 PHE A C 1
ATOM 1804 O O . PHE A 1 222 ? 20.606 -8.664 -30.600 1.00 42.94 222 PHE A O 1
ATOM 1811 N N . ASP A 1 223 ? 21.189 -6.726 -31.558 1.00 41.44 223 ASP A N 1
ATOM 1812 C CA . ASP A 1 223 ? 21.568 -7.408 -32.817 1.00 41.44 223 ASP A CA 1
ATOM 1813 C C . ASP A 1 223 ? 22.724 -8.421 -32.631 1.00 41.44 223 ASP A C 1
ATOM 1815 O O . ASP A 1 223 ? 22.890 -9.313 -33.454 1.00 41.44 223 ASP A O 1
ATOM 1819 N N . GLU A 1 224 ? 23.466 -8.367 -31.515 1.00 41.16 224 GLU A N 1
ATOM 1820 C CA . GLU A 1 224 ? 24.577 -9.295 -31.229 1.00 41.16 224 GLU A CA 1
ATOM 1821 C C . GLU A 1 224 ? 24.363 -10.239 -30.027 1.00 41.16 224 GLU A C 1
ATOM 1823 O O . GLU A 1 224 ? 25.137 -11.175 -29.840 1.00 41.16 224 GLU A O 1
ATOM 1828 N N . LEU A 1 225 ? 23.327 -10.045 -29.201 1.00 40.25 225 LEU A N 1
ATOM 1829 C CA . LEU A 1 225 ? 23.180 -10.761 -27.915 1.00 40.25 225 LEU A CA 1
ATOM 1830 C C . LEU A 1 225 ? 22.120 -11.874 -27.908 1.00 40.25 225 LEU A C 1
ATOM 1832 O O . LEU A 1 225 ? 22.005 -12.590 -26.918 1.00 40.25 225 LEU A O 1
ATOM 1836 N N . LEU A 1 226 ? 21.353 -12.045 -28.989 1.00 37.59 226 LEU A N 1
ATOM 1837 C CA . LEU A 1 226 ? 20.443 -13.191 -29.155 1.00 37.59 226 LEU A CA 1
ATOM 1838 C C . LEU A 1 226 ? 21.019 -14.297 -30.056 1.00 37.59 226 LEU A C 1
ATOM 1840 O O . LEU A 1 226 ? 20.398 -15.346 -30.205 1.00 37.59 226 LEU A O 1
ATOM 1844 N N . THR A 1 227 ? 22.211 -14.097 -30.627 1.00 33.72 227 THR A N 1
ATOM 1845 C CA . THR A 1 227 ? 22.922 -15.098 -31.443 1.00 33.72 227 THR A CA 1
ATOM 1846 C C . THR A 1 227 ? 23.877 -15.996 -30.656 1.00 33.72 227 THR A C 1
ATOM 1848 O O . THR A 1 227 ? 24.441 -16.922 -31.234 1.00 33.72 227 THR A O 1
ATOM 1851 N N . SER A 1 228 ? 24.043 -15.793 -29.349 1.00 31.06 228 SER A N 1
ATOM 1852 C CA . SER A 1 228 ? 24.821 -16.689 -28.487 1.00 31.06 228 SER A CA 1
ATOM 1853 C C . SER A 1 228 ? 23.904 -17.444 -27.513 1.00 31.06 228 SER A C 1
ATOM 1855 O O . SER A 1 228 ? 23.373 -16.856 -26.570 1.00 31.06 228 SER A O 1
ATOM 1857 N N . PRO A 1 229 ? 23.705 -18.764 -27.697 1.00 33.72 229 PRO A N 1
ATOM 1858 C CA . PRO A 1 229 ? 22.994 -19.591 -26.738 1.00 33.72 229 PRO A CA 1
ATOM 1859 C C . PRO A 1 229 ? 23.955 -19.969 -25.608 1.00 33.72 229 PRO A C 1
ATOM 1861 O O . PRO A 1 229 ? 24.495 -21.069 -25.586 1.00 33.72 229 PRO A O 1
ATOM 1864 N N . SER A 1 230 ? 24.201 -19.057 -24.674 1.00 29.62 230 SER A N 1
ATOM 1865 C CA . SER A 1 230 ? 24.834 -19.415 -23.402 1.00 29.62 230 SER A CA 1
ATOM 1866 C C . SER A 1 230 ? 24.587 -18.329 -22.361 1.00 29.62 230 SER A C 1
ATOM 1868 O O . SER A 1 230 ? 25.257 -17.294 -22.359 1.00 29.62 230 SER A O 1
ATOM 1870 N N . LEU A 1 231 ? 23.591 -18.592 -21.511 1.00 32.44 231 LEU A N 1
ATOM 1871 C CA . LEU A 1 231 ? 23.554 -18.102 -20.132 1.00 32.44 231 LEU A CA 1
ATOM 1872 C C . LEU A 1 231 ? 24.752 -18.652 -19.350 1.00 32.44 231 LEU A C 1
ATOM 1874 O O . LEU A 1 231 ? 25.128 -19.816 -19.622 1.00 32.44 231 LEU A O 1
#

Radius of gyration: 25.74 Å; chains: 1; bounding box: 57×40×74 Å

pLDDT: mean 78.68, std 19.4, range [29.62, 96.94]

Secondary structure (DSSP, 8-state):
------------HHHHHHHHHHHHHHHHHHHHHHHHHHHHHHHH-----HHHHHHHHHHHHHH-HHHHHS-HHHHHHHHHHHHHHHHHHHHHHHHT-S---PPPPPS--------GGGHHHHHHHH--TT--------TTTTTB-SSS-PBPSS---TT--EEE-TTT--EEEHHHHHHHHHHHHHHHHHHT-----GGG--SSHHHHHHTT-TT-----TTTTTSS----

Sequence (231 aa):
MRLTFQYPVYPTKTQETTLLGWFDHLCELQNSARHDRLVAYETEGVFVSLSDQQTLLTQAREKYDDFRAVPQDFQNHTLRRTDKAFAAFRKRCKNGDAQKGYPRHKKRVRSLTWSLRKYSKVVRKKTKDTDKFHQVDPKNTSQTCSCCGQKSPEKLSLSVKTFSCQSCGLSMDRDHNAAINILLRAACAHRGERWVTDLYEARNMNEARDAGLENARQLLLFDELLTSPSL